Protein AF-A0A5N5D927-F1 (afdb_monomer_lite)

Sequence (322 aa):
MDYAPFKPWFKYYSNSTRQTCWNTISCSLTQSDEARKQQYAAIALIMGLIPLFLKDVSWPERHAIPLSAPLPKIIEILVRTLSLEPEYTPPSSESEGQNAAARVQAWWRQRSIARWAWGIKNGRSSSSSNIVRSGRTSALLALLAFALAVCYTALGLIETYSKRAVLGCPYPIFVLSWHLLALLPAALHTAAAAWRAPRQSDADAAEPAMVPLVEMDPATAASGGGVTGQRQATKIAPNVVGLIASRGQQKTAAAPETEEWWITQLIWALYYIIGTLIYTSISTVTVIELFVWVVVSFATTAFGRLLAFSLCMVYEAKSRNA

Organism: NCBI:txid45133

pLDDT: mean 72.93, std 19.28, range [29.64, 97.19]

Secondary structure (DSSP, 8-state):
----S---S--SSTTS-TTHHHHHHHHHHHHS-HHHHHHHHHHHHHHHHHHHIIIIIT-TT--EEE-SSPPPHHHHHHHHHTT-EEE----SSHHHHHHHHHHHHHHHHH-HHHHHHTT--SS---TTTHHHHHHHHHHHHHHHHHHHHHHHHHHHHHHHHSTT-TTTTT-TTHHHHHHHHTHHHHHHHHHHHHHHHHHHHHHHHHS------------------------------THHHHHHHHHHHTT-S--------HHHHHHHHHHHHHHHHHHHT-----HHHHHHHHHHHHHHHHHHHHHHHHHHHHHHHHHTT-

Foldseek 3Di:
DPDDPDQDPFFPDPPDHSCPLVVVQVVVLVPDDPVVVVQLQVLLQVLLCLLVCLQDVPDPPPLEQEFLDDDDLVLQLLLVLLNHHYDYDDAPDPVSSVVSLVVSVVVLVVDPVSCVLQVPDPDDDDPPCPVVSLVSLVVVLVVLVVLLVVLLVLVLVLQQVLPRQSPCRRPSRLLVVLSVCSSVLSSVLSVVVVVCVVVVVVVVVPPPDPPPPPDDDPDDDDDDDDDDDDDDDDDDDPVVVVVVVVVVVCVVPPPPPPPRPVVSVVVVVVSSVSSSVNRSSSSPDDPVSSVSVSVSSNSSSVSSNVSSVSSSSSVSVVVVVD

Radius of gyration: 29.08 Å; chains: 1; bounding box: 98×65×61 Å

Structure (mmCIF, N/CA/C/O backbone):
data_AF-A0A5N5D927-F1
#
_entry.id   AF-A0A5N5D927-F1
#
loop_
_atom_site.group_PDB
_atom_site.id
_atom_site.type_symbol
_atom_site.label_atom_id
_atom_site.label_alt_id
_atom_site.label_comp_id
_atom_site.label_asym_id
_atom_site.label_entity_id
_atom_site.label_seq_id
_atom_site.pdbx_PDB_ins_code
_atom_site.Cartn_x
_atom_site.Cartn_y
_atom_site.Cartn_z
_atom_site.occupancy
_atom_site.B_iso_or_equiv
_atom_site.auth_seq_id
_atom_site.auth_comp_id
_atom_site.auth_asym_id
_atom_site.auth_atom_id
_atom_site.pdbx_PDB_model_num
ATOM 1 N N . MET A 1 1 ? 32.114 2.777 -22.335 1.00 48.12 1 MET A N 1
ATOM 2 C CA . MET A 1 1 ? 31.835 4.151 -21.873 1.00 48.12 1 MET A CA 1
ATOM 3 C C . MET A 1 1 ? 31.596 4.081 -20.374 1.00 48.12 1 MET A C 1
ATOM 5 O O . MET A 1 1 ? 30.752 3.298 -19.969 1.00 48.12 1 MET A O 1
ATOM 9 N N . ASP A 1 2 ? 32.370 4.815 -19.571 1.00 52.91 2 ASP A N 1
ATOM 10 C CA . ASP A 1 2 ? 32.340 4.771 -18.091 1.00 52.91 2 ASP A CA 1
ATOM 11 C C . ASP A 1 2 ? 31.590 5.961 -17.468 1.00 52.91 2 ASP A C 1
ATOM 13 O O . ASP A 1 2 ? 31.832 6.335 -16.319 1.00 52.91 2 ASP A O 1
ATOM 17 N N . TYR A 1 3 ? 30.692 6.596 -18.222 1.00 59.12 3 TYR A N 1
ATOM 18 C CA . TYR A 1 3 ? 29.992 7.783 -17.749 1.00 59.12 3 TYR A CA 1
ATOM 19 C C . TYR A 1 3 ? 28.636 7.402 -17.155 1.00 59.12 3 TYR A C 1
ATOM 21 O O . TYR A 1 3 ? 27.629 7.343 -17.854 1.00 59.12 3 TYR A O 1
ATOM 29 N N . ALA A 1 4 ? 28.616 7.154 -15.846 1.00 62.03 4 ALA A N 1
ATOM 30 C CA . ALA A 1 4 ? 27.395 7.285 -15.065 1.00 62.03 4 ALA A CA 1
ATOM 31 C C . ALA A 1 4 ? 27.582 8.417 -14.050 1.00 62.03 4 ALA A C 1
ATOM 33 O O . ALA A 1 4 ? 28.625 8.465 -13.388 1.00 62.03 4 ALA A O 1
ATOM 34 N N . PRO A 1 5 ? 26.580 9.292 -13.878 1.00 62.53 5 PRO A N 1
ATOM 35 C CA . PRO A 1 5 ? 26.671 10.430 -12.965 1.00 62.53 5 PRO A CA 1
ATOM 36 C C . PRO A 1 5 ? 26.786 10.006 -11.491 1.00 62.53 5 PRO A C 1
ATOM 38 O O . PRO A 1 5 ? 27.258 10.782 -10.666 1.00 62.53 5 PRO A O 1
ATOM 41 N N . PHE A 1 6 ? 26.413 8.764 -11.155 1.00 62.84 6 PHE A N 1
ATOM 42 C CA . PHE A 1 6 ? 26.469 8.232 -9.795 1.00 62.84 6 PHE A CA 1
ATOM 43 C C . PHE A 1 6 ? 27.076 6.823 -9.766 1.00 62.84 6 PHE A C 1
ATOM 45 O O . PHE A 1 6 ? 26.740 5.962 -10.580 1.00 62.84 6 PHE A O 1
ATOM 52 N N . LYS A 1 7 ? 27.970 6.568 -8.802 1.00 65.50 7 LYS A N 1
ATOM 53 C CA . LYS A 1 7 ? 28.487 5.226 -8.482 1.00 65.50 7 LYS A CA 1
ATOM 54 C C . LYS A 1 7 ? 27.720 4.694 -7.265 1.00 65.50 7 LYS A C 1
ATOM 56 O O . LYS A 1 7 ? 27.912 5.246 -6.182 1.00 65.50 7 LYS A O 1
ATOM 61 N N . PRO A 1 8 ? 26.886 3.641 -7.386 1.00 63.78 8 PRO A N 1
ATOM 62 C CA . PRO A 1 8 ? 26.215 3.070 -6.223 1.00 63.78 8 PRO A CA 1
ATOM 63 C C . PRO A 1 8 ? 27.251 2.553 -5.217 1.00 63.78 8 PRO A C 1
ATOM 65 O O . PRO A 1 8 ? 28.258 1.945 -5.592 1.00 63.78 8 PRO A O 1
ATOM 68 N N . TRP A 1 9 ? 27.024 2.811 -3.929 1.00 67.50 9 TRP A N 1
ATOM 69 C CA . TRP A 1 9 ? 27.955 2.435 -2.861 1.00 67.50 9 TRP A CA 1
ATOM 70 C C . TRP A 1 9 ? 27.950 0.922 -2.579 1.00 67.50 9 TRP A C 1
ATOM 72 O O . TRP A 1 9 ? 28.958 0.373 -2.134 1.00 67.50 9 TRP A O 1
ATOM 82 N N . PHE A 1 10 ? 26.869 0.224 -2.935 1.00 64.69 10 PHE A N 1
ATOM 83 C CA . PHE A 1 10 ? 26.689 -1.213 -2.730 1.00 64.69 10 PHE A CA 1
ATOM 84 C C . PHE A 1 10 ? 26.662 -2.003 -4.053 1.00 64.69 10 PHE A C 1
ATOM 86 O O . PHE A 1 10 ? 26.415 -1.449 -5.126 1.00 64.69 10 PHE A O 1
ATOM 93 N N . LYS A 1 11 ? 26.988 -3.300 -3.986 1.00 63.97 11 LYS A N 1
ATOM 94 C CA . LYS A 1 11 ? 26.950 -4.258 -5.106 1.00 63.97 11 LYS A CA 1
ATOM 95 C C . LYS A 1 11 ? 26.157 -5.485 -4.657 1.00 63.97 11 LYS A C 1
ATOM 97 O O . LYS A 1 11 ? 26.502 -6.057 -3.631 1.00 63.97 11 LYS A O 1
ATOM 102 N N . TYR A 1 12 ? 25.148 -5.897 -5.421 1.00 62.50 12 TYR A N 1
ATOM 103 C CA . TYR A 1 12 ? 24.386 -7.120 -5.132 1.00 62.50 12 TYR A CA 1
ATOM 104 C C . TYR A 1 12 ? 25.070 -8.374 -5.681 1.00 62.50 12 TYR A C 1
ATOM 106 O O . TYR A 1 12 ? 25.171 -9.390 -5.007 1.00 62.50 12 TYR A O 1
ATOM 114 N N . TYR A 1 13 ? 25.594 -8.282 -6.904 1.00 65.31 13 TYR A N 1
ATOM 115 C CA . TYR A 1 13 ? 26.311 -9.370 -7.562 1.00 65.31 13 TYR A CA 1
ATOM 116 C C . TYR A 1 13 ? 27.819 -9.153 -7.432 1.00 65.31 13 TYR A C 1
ATOM 118 O O . TYR A 1 13 ? 28.326 -8.114 -7.865 1.00 65.31 13 TYR A O 1
ATOM 126 N N . SER A 1 14 ? 28.546 -10.133 -6.880 1.00 65.44 14 SER A N 1
ATOM 127 C CA . SER A 1 14 ? 30.001 -10.021 -6.663 1.00 65.44 14 SER A CA 1
ATOM 128 C C . SER A 1 14 ? 30.773 -9.770 -7.963 1.00 65.44 14 SER A C 1
ATOM 130 O O . SER A 1 14 ? 31.771 -9.053 -7.955 1.00 65.44 14 SER A O 1
ATOM 132 N N . ASN A 1 15 ? 30.270 -10.304 -9.082 1.00 67.25 15 ASN A N 1
ATOM 133 C CA . ASN A 1 15 ? 30.942 -10.288 -10.383 1.00 67.25 15 ASN A CA 1
ATOM 134 C C . ASN A 1 15 ? 30.450 -9.176 -11.329 1.00 67.25 15 ASN A C 1
ATOM 136 O O . ASN A 1 15 ? 30.917 -9.094 -12.460 1.00 67.25 15 ASN A O 1
ATOM 140 N N . SER A 1 16 ? 29.524 -8.310 -10.898 1.00 64.19 16 SER A N 1
ATOM 141 C CA . SER A 1 16 ? 29.040 -7.195 -11.725 1.00 64.19 16 SER A CA 1
ATOM 142 C C . SER A 1 16 ? 29.794 -5.903 -1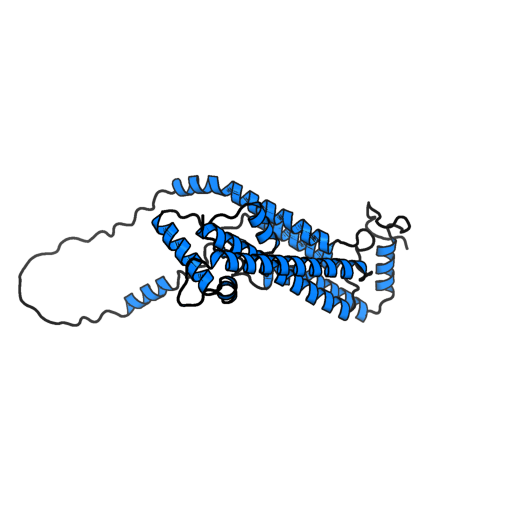1.406 1.00 64.19 16 SER A C 1
ATOM 144 O O . SER A 1 16 ? 29.983 -5.530 -10.241 1.00 64.19 16 SER A O 1
ATOM 146 N N . THR A 1 17 ? 30.212 -5.171 -12.442 1.00 68.50 17 THR A N 1
ATOM 147 C CA . THR A 1 17 ? 30.691 -3.800 -12.242 1.00 68.50 17 THR A CA 1
ATOM 148 C C . THR A 1 17 ? 29.527 -2.918 -11.781 1.00 68.50 17 THR A C 1
ATOM 150 O O . THR A 1 17 ? 28.394 -3.074 -12.233 1.00 68.50 17 THR A O 1
ATOM 153 N N . ARG A 1 18 ? 29.790 -1.955 -10.885 1.00 64.94 18 ARG A N 1
ATOM 154 C CA . ARG A 1 18 ? 28.768 -1.008 -10.377 1.00 64.94 18 ARG A CA 1
ATOM 155 C C . ARG A 1 18 ? 28.048 -0.239 -11.497 1.00 64.94 18 ARG A C 1
ATOM 157 O O . ARG A 1 18 ? 26.971 0.287 -11.254 1.00 64.94 18 ARG A O 1
ATOM 164 N N . GLN A 1 19 ? 28.639 -0.201 -12.694 1.00 68.75 19 GLN A N 1
ATOM 165 C CA . GLN A 1 19 ? 28.153 0.533 -13.858 1.00 68.75 19 GLN A CA 1
ATOM 166 C C . GLN A 1 19 ? 27.465 -0.323 -14.920 1.00 68.75 19 GLN A C 1
ATOM 168 O O . GLN A 1 19 ? 26.922 0.230 -15.872 1.00 68.75 19 GLN A O 1
ATOM 173 N N . THR A 1 20 ? 27.426 -1.652 -14.770 1.00 69.12 20 THR A N 1
ATOM 174 C CA . THR A 1 20 ? 26.887 -2.530 -15.820 1.00 69.12 20 THR A CA 1
ATOM 175 C C . THR A 1 20 ? 25.428 -2.196 -16.150 1.00 69.12 20 THR A C 1
ATOM 177 O O . THR A 1 20 ? 25.075 -2.172 -17.324 1.00 69.12 20 THR A O 1
ATOM 180 N N . CYS A 1 21 ? 24.588 -1.858 -15.159 1.00 70.12 21 CYS A N 1
ATOM 181 C CA . CYS A 1 21 ? 23.198 -1.458 -15.431 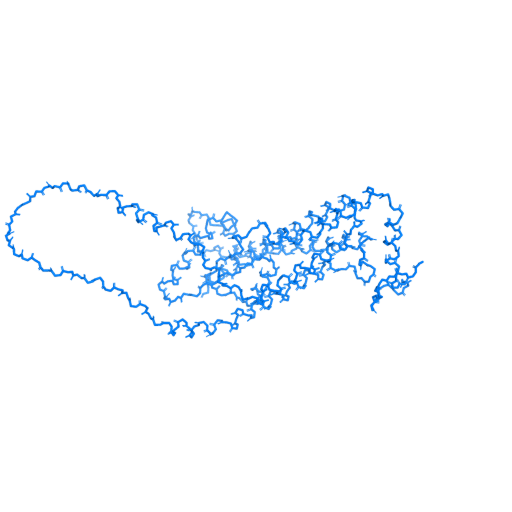1.00 70.12 21 CYS A CA 1
ATOM 182 C C . CYS A 1 21 ? 23.097 -0.122 -16.148 1.00 70.12 21 CYS A C 1
ATOM 184 O O . CYS A 1 21 ? 22.443 -0.046 -17.181 1.00 70.12 21 CYS A O 1
ATOM 186 N N . TRP A 1 22 ? 23.757 0.918 -15.635 1.00 72.56 22 TRP A N 1
ATOM 187 C CA . TRP A 1 22 ? 23.716 2.238 -16.263 1.00 72.56 22 TRP A CA 1
ATOM 188 C C . TRP A 1 22 ? 24.180 2.170 -17.720 1.00 72.56 22 TRP A C 1
ATOM 190 O O . TRP A 1 22 ? 23.514 2.699 -18.608 1.00 72.56 22 TRP A O 1
ATOM 200 N N . ASN A 1 23 ? 25.243 1.407 -17.978 1.00 75.06 23 ASN A N 1
ATOM 201 C CA . ASN A 1 23 ? 25.727 1.140 -19.326 1.00 75.06 23 ASN A CA 1
ATOM 202 C C . ASN A 1 23 ? 24.721 0.336 -20.157 1.00 75.06 23 ASN A C 1
ATOM 204 O O . ASN A 1 23 ? 24.491 0.675 -21.310 1.00 75.06 23 ASN A O 1
ATOM 208 N N . THR A 1 24 ? 24.075 -0.685 -19.588 1.00 75.50 24 THR A N 1
ATOM 209 C CA . THR A 1 24 ? 23.073 -1.497 -20.301 1.00 75.50 24 THR A CA 1
ATOM 210 C C . THR A 1 24 ? 21.867 -0.662 -20.723 1.00 75.50 24 THR A C 1
ATOM 212 O O . THR A 1 24 ? 21.428 -0.767 -21.868 1.00 75.50 24 THR A O 1
ATOM 215 N N . ILE A 1 25 ? 21.346 0.197 -19.842 1.00 75.00 25 ILE A N 1
ATOM 216 C CA . ILE A 1 25 ? 20.231 1.091 -20.172 1.00 75.00 25 ILE A CA 1
ATOM 217 C C . ILE A 1 25 ? 20.665 2.167 -21.161 1.00 75.00 25 ILE A C 1
ATOM 219 O O . ILE A 1 25 ? 19.956 2.392 -22.137 1.00 75.00 25 ILE A O 1
ATOM 223 N N . SER A 1 26 ? 21.827 2.793 -20.964 1.00 79.50 26 SER A N 1
ATOM 224 C CA . SER A 1 26 ? 22.348 3.795 -21.898 1.00 79.50 26 SER A CA 1
ATOM 225 C C . SER A 1 26 ? 22.558 3.201 -23.295 1.00 79.50 26 SER A C 1
ATOM 227 O O . SER A 1 26 ? 22.086 3.771 -24.278 1.00 79.50 26 SER A O 1
ATOM 229 N N . CYS A 1 27 ? 23.157 2.009 -23.395 1.00 80.69 27 CYS A N 1
ATOM 230 C CA . CYS A 1 27 ? 23.271 1.273 -24.654 1.00 80.69 27 CYS A CA 1
ATOM 231 C C . CYS A 1 27 ? 21.896 0.934 -25.238 1.00 80.69 27 CYS A C 1
ATOM 233 O O . CYS A 1 27 ? 21.677 1.178 -26.419 1.00 80.69 27 CYS A O 1
ATOM 235 N N . SER A 1 28 ? 20.956 0.437 -24.427 1.00 79.06 28 SER A N 1
ATOM 236 C CA . SER A 1 28 ? 19.608 0.080 -24.893 1.00 79.06 28 SER A CA 1
ATOM 237 C C . SER A 1 28 ? 18.839 1.291 -25.426 1.00 79.06 28 SER A C 1
ATOM 239 O O . SER A 1 28 ? 18.183 1.193 -26.459 1.00 79.06 28 SER A O 1
ATOM 241 N N . LEU A 1 29 ? 18.933 2.441 -24.752 1.00 81.88 29 LEU A N 1
ATOM 242 C CA . LEU A 1 29 ? 18.315 3.695 -25.185 1.00 81.88 29 LEU A CA 1
ATOM 243 C C . LEU A 1 29 ? 18.985 4.247 -26.442 1.00 81.88 29 LEU A C 1
ATOM 245 O O . LEU A 1 29 ? 18.289 4.684 -27.350 1.00 81.88 29 LEU A O 1
ATOM 249 N N . THR A 1 30 ? 20.316 4.193 -26.522 1.00 86.44 30 THR A N 1
ATOM 250 C CA . THR A 1 30 ? 21.076 4.693 -27.681 1.00 86.44 30 THR A CA 1
ATOM 251 C C . THR A 1 30 ? 20.829 3.848 -28.931 1.00 86.44 30 THR A C 1
ATOM 253 O O . THR A 1 30 ? 20.764 4.391 -30.027 1.00 86.44 30 THR A O 1
ATOM 256 N N . GLN A 1 31 ? 20.661 2.532 -28.772 1.00 87.81 31 GLN A N 1
ATOM 257 C CA . GLN A 1 31 ? 20.366 1.607 -29.872 1.00 87.81 31 GLN A CA 1
ATOM 258 C C . GLN A 1 31 ? 18.892 1.598 -30.297 1.00 87.81 31 GLN A C 1
ATOM 260 O O . GLN A 1 31 ? 18.570 1.043 -31.345 1.00 87.81 31 GLN A O 1
ATOM 265 N N . SER A 1 32 ? 17.990 2.158 -29.488 1.00 87.06 32 SER A N 1
ATOM 266 C CA . SER A 1 32 ? 16.563 2.203 -29.810 1.00 87.06 32 SER A CA 1
ATOM 267 C C . SER A 1 32 ? 16.256 3.333 -30.793 1.00 87.06 32 SER A C 1
ATOM 269 O O . SER A 1 32 ? 16.840 4.414 -30.727 1.00 87.06 32 SER A O 1
ATOM 271 N N . ASP A 1 33 ? 15.295 3.090 -31.675 1.00 92.88 33 ASP A N 1
ATOM 272 C CA . ASP A 1 33 ? 14.684 4.094 -32.538 1.00 92.88 33 ASP A CA 1
ATOM 273 C C . ASP A 1 33 ? 13.918 5.154 -31.724 1.00 92.88 33 ASP A C 1
ATOM 275 O O . ASP A 1 33 ? 13.527 4.929 -30.574 1.00 92.88 33 ASP A O 1
ATOM 279 N N . GLU A 1 34 ? 13.689 6.329 -32.317 1.00 92.69 34 GLU A N 1
ATOM 280 C CA . GLU A 1 34 ? 13.029 7.448 -31.628 1.00 92.69 34 GLU A CA 1
ATOM 281 C C . GLU A 1 34 ? 11.610 7.105 -31.152 1.00 92.69 34 GLU A C 1
ATOM 283 O O . GLU A 1 34 ? 11.223 7.487 -30.046 1.00 92.69 34 GLU A O 1
ATOM 288 N N . ALA A 1 35 ? 10.853 6.316 -31.922 1.00 90.44 35 ALA A N 1
ATOM 289 C CA . ALA A 1 35 ? 9.515 5.893 -31.512 1.00 90.44 35 ALA A CA 1
ATOM 290 C C . ALA A 1 35 ? 9.574 5.018 -30.249 1.00 90.44 35 ALA A C 1
ATOM 292 O O . ALA A 1 35 ? 8.804 5.212 -29.306 1.00 90.44 35 ALA A O 1
ATOM 293 N N . ARG A 1 36 ? 10.541 4.103 -30.166 1.00 83.56 36 ARG A N 1
ATOM 294 C CA . ARG A 1 36 ? 10.753 3.271 -28.977 1.00 83.56 36 ARG A CA 1
ATOM 295 C C . ARG A 1 36 ? 11.254 4.057 -27.761 1.00 83.56 36 ARG A C 1
ATOM 297 O O . ARG A 1 36 ? 10.866 3.739 -26.638 1.00 83.56 36 ARG A O 1
ATOM 304 N N . LYS A 1 37 ? 12.046 5.119 -27.948 1.00 87.50 37 LYS A N 1
ATOM 305 C CA . LYS A 1 37 ? 12.411 6.039 -26.850 1.00 87.50 37 LYS A CA 1
ATOM 306 C C . LYS A 1 37 ? 11.183 6.753 -26.280 1.00 87.50 37 LYS A C 1
ATOM 308 O O . LYS A 1 37 ? 11.034 6.821 -25.060 1.00 87.50 37 LYS A O 1
ATOM 313 N N . GLN A 1 38 ? 10.282 7.224 -27.145 1.00 90.88 38 GLN A N 1
ATOM 314 C CA . GLN A 1 38 ? 9.009 7.817 -26.720 1.00 90.88 38 GLN A CA 1
ATOM 315 C C . GLN A 1 38 ? 8.138 6.806 -25.964 1.00 90.88 38 GLN A C 1
ATOM 317 O O . GLN A 1 38 ? 7.551 7.155 -24.940 1.00 90.88 38 GLN A O 1
ATOM 322 N N . GLN A 1 39 ? 8.110 5.542 -26.403 1.00 87.88 39 GLN A N 1
ATOM 323 C CA . GLN A 1 39 ? 7.415 4.474 -25.678 1.00 87.88 39 GLN A CA 1
ATOM 324 C C . GLN A 1 39 ? 7.984 4.279 -24.269 1.00 87.88 39 GLN A C 1
ATOM 326 O O . GLN A 1 39 ? 7.213 4.247 -23.317 1.00 87.88 39 GLN A O 1
ATOM 331 N N . TYR A 1 40 ? 9.307 4.217 -24.096 1.00 85.94 40 TYR A N 1
ATOM 332 C CA . TYR A 1 40 ? 9.904 4.093 -22.760 1.00 85.94 40 TYR A CA 1
ATOM 333 C C . TYR A 1 40 ? 9.591 5.285 -21.852 1.00 85.94 40 TYR A C 1
ATOM 335 O O . TYR A 1 40 ? 9.331 5.098 -20.664 1.00 85.94 40 TYR A O 1
ATOM 343 N N . ALA A 1 41 ? 9.569 6.502 -22.399 1.00 87.38 41 ALA A N 1
ATOM 344 C CA . ALA A 1 41 ? 9.173 7.689 -21.646 1.00 87.38 41 ALA A CA 1
ATOM 345 C C . ALA A 1 41 ? 7.697 7.623 -21.210 1.00 87.38 41 ALA A C 1
ATOM 347 O O . ALA A 1 41 ? 7.384 7.890 -20.050 1.00 87.38 41 ALA A O 1
ATOM 348 N N . ALA A 1 42 ? 6.798 7.205 -22.107 1.00 89.81 42 ALA A N 1
ATOM 349 C CA . ALA A 1 42 ? 5.380 7.032 -21.796 1.00 89.81 42 ALA A CA 1
ATOM 350 C C . ALA A 1 42 ? 5.148 5.932 -20.746 1.00 89.81 42 ALA A C 1
ATOM 352 O O . ALA A 1 42 ? 4.376 6.118 -19.809 1.00 89.81 42 ALA A O 1
ATOM 353 N N . ILE A 1 43 ? 5.854 4.806 -20.862 1.00 88.25 43 ILE A N 1
ATOM 354 C CA . ILE A 1 43 ? 5.806 3.701 -19.900 1.00 88.25 43 ILE A CA 1
ATOM 355 C C . ILE A 1 43 ? 6.301 4.153 -18.527 1.00 88.25 43 ILE A C 1
ATOM 357 O O . ILE A 1 43 ? 5.633 3.886 -17.532 1.00 88.25 43 ILE A O 1
ATOM 361 N N . ALA A 1 44 ? 7.429 4.866 -18.463 1.00 86.94 44 ALA A N 1
ATOM 362 C CA . ALA A 1 44 ? 7.954 5.404 -17.211 1.00 86.94 44 ALA A CA 1
ATOM 363 C C . ALA A 1 44 ? 6.936 6.328 -16.531 1.00 86.94 44 ALA A C 1
ATOM 365 O O . ALA A 1 44 ? 6.729 6.229 -15.323 1.00 86.94 44 ALA A O 1
ATOM 366 N N . LEU A 1 45 ? 6.259 7.177 -17.312 1.00 89.69 45 LEU A N 1
ATOM 367 C CA . LEU A 1 45 ? 5.199 8.053 -16.821 1.00 89.69 45 LEU A CA 1
ATOM 368 C C . LEU A 1 45 ? 4.017 7.241 -16.273 1.00 89.69 45 LEU A C 1
ATOM 370 O O . LEU A 1 45 ? 3.599 7.483 -15.144 1.00 89.69 45 LEU A O 1
ATOM 374 N N . ILE A 1 46 ? 3.513 6.248 -17.016 1.00 89.81 46 ILE A N 1
ATOM 375 C CA . ILE A 1 46 ? 2.408 5.387 -16.558 1.00 89.81 46 ILE A CA 1
ATOM 376 C C . ILE A 1 46 ? 2.798 4.658 -15.270 1.00 89.81 46 ILE A C 1
ATOM 378 O O . ILE A 1 46 ? 2.044 4.703 -14.302 1.00 89.81 46 ILE A O 1
ATOM 382 N N . MET A 1 47 ? 3.982 4.040 -15.232 1.00 87.56 47 MET A N 1
ATOM 383 C CA . MET A 1 47 ? 4.495 3.347 -14.049 1.00 87.56 47 MET A CA 1
ATOM 384 C C . MET A 1 47 ? 4.585 4.293 -12.848 1.00 87.56 47 MET A C 1
ATOM 386 O O . MET A 1 47 ? 4.115 3.948 -11.767 1.00 87.56 47 MET A O 1
ATOM 390 N N . GLY A 1 48 ? 5.114 5.504 -13.037 1.00 85.75 48 GLY A N 1
ATOM 391 C CA . GLY A 1 48 ? 5.187 6.532 -11.996 1.00 85.75 48 GLY A CA 1
ATOM 392 C C . GLY A 1 48 ? 3.832 6.972 -11.450 1.00 85.75 48 GLY A C 1
ATOM 393 O O . GLY A 1 48 ? 3.727 7.316 -10.276 1.00 85.75 48 GLY A O 1
ATOM 394 N N . LEU A 1 49 ? 2.786 6.925 -12.274 1.00 88.06 49 LEU A N 1
ATOM 395 C CA . LEU A 1 49 ? 1.434 7.279 -11.858 1.00 88.06 49 LEU A CA 1
ATOM 396 C C . LEU A 1 49 ? 0.707 6.145 -11.119 1.00 88.06 49 LEU A C 1
ATOM 398 O O . LEU A 1 49 ? -0.265 6.425 -10.419 1.00 88.06 49 LEU A O 1
ATOM 402 N N . ILE A 1 50 ? 1.155 4.886 -11.222 1.00 86.19 50 ILE A N 1
ATOM 403 C CA . ILE A 1 50 ? 0.508 3.743 -10.549 1.00 86.19 50 ILE A CA 1
ATOM 404 C C . ILE A 1 50 ? 0.375 3.977 -9.031 1.00 86.19 50 ILE A C 1
ATOM 406 O O . ILE A 1 50 ? -0.748 3.864 -8.530 1.00 86.19 50 ILE A O 1
ATOM 410 N N . PRO A 1 51 ? 1.441 4.338 -8.282 1.00 79.75 51 PRO A N 1
ATOM 411 C CA . PRO A 1 51 ? 1.327 4.613 -6.850 1.00 79.75 51 PRO A CA 1
ATOM 412 C C . PRO A 1 51 ? 0.315 5.715 -6.523 1.00 79.75 51 PRO A C 1
ATOM 414 O O . PRO A 1 51 ? -0.456 5.559 -5.580 1.00 79.75 51 PRO A O 1
ATOM 417 N N . LEU A 1 52 ? 0.284 6.788 -7.318 1.00 82.19 52 LEU A N 1
ATOM 418 C CA . LEU A 1 52 ? -0.614 7.929 -7.115 1.00 82.19 52 LEU A CA 1
ATOM 419 C C . LEU A 1 52 ? -2.079 7.551 -7.384 1.00 82.19 52 LEU A C 1
ATOM 421 O O . LEU A 1 52 ? -2.961 7.835 -6.575 1.00 82.19 52 LEU A O 1
ATOM 425 N N . PHE A 1 53 ? -2.359 6.847 -8.485 1.00 82.06 53 PHE A N 1
ATOM 426 C CA . PHE A 1 53 ? -3.729 6.460 -8.834 1.00 82.06 53 PHE A CA 1
ATOM 427 C C . PHE A 1 53 ? -4.306 5.402 -7.902 1.00 82.06 53 PHE A C 1
ATOM 429 O O . PHE A 1 53 ? -5.462 5.497 -7.476 1.00 82.06 53 PHE A O 1
ATOM 436 N N . LEU A 1 54 ? -3.516 4.374 -7.595 1.00 76.88 54 LEU A N 1
ATOM 437 C CA . LEU A 1 54 ? -3.993 3.282 -6.759 1.00 76.88 54 LEU A CA 1
ATOM 438 C C . LEU A 1 54 ? -4.184 3.731 -5.317 1.00 76.88 54 LEU A C 1
ATOM 440 O O . LEU A 1 54 ? -5.121 3.266 -4.665 1.00 76.88 54 LEU A O 1
ATOM 444 N N . LYS A 1 55 ? -3.340 4.644 -4.827 1.00 68.19 55 LYS A N 1
ATOM 445 C CA . LYS A 1 55 ? -3.395 5.064 -3.434 1.00 68.19 55 LYS A CA 1
ATOM 446 C C . LYS A 1 55 ? -4.331 6.250 -3.181 1.00 68.19 55 LYS A C 1
ATOM 448 O O . LYS A 1 55 ? -5.163 6.102 -2.288 1.00 68.19 55 LYS A O 1
ATOM 453 N N . ASP A 1 56 ? -4.294 7.306 -4.001 1.00 63.16 56 ASP A N 1
ATOM 454 C CA . ASP A 1 56 ? -5.001 8.570 -3.714 1.00 63.16 56 ASP A CA 1
ATOM 455 C C . ASP A 1 56 ? -6.244 8.815 -4.593 1.00 63.16 56 ASP A C 1
ATOM 457 O O . ASP A 1 56 ? -7.307 9.168 -4.089 1.00 63.16 56 ASP A O 1
ATOM 461 N N . VAL A 1 57 ? -6.168 8.597 -5.912 1.00 53.69 57 VAL A N 1
ATOM 462 C CA . VAL A 1 57 ? -7.236 9.055 -6.837 1.00 53.69 57 VAL A CA 1
ATOM 463 C C . VAL A 1 57 ? -8.477 8.162 -6.817 1.00 53.69 57 VAL A C 1
ATOM 465 O O . VAL A 1 57 ? -9.582 8.616 -7.110 1.00 53.69 57 VAL A O 1
ATOM 468 N N . SER A 1 58 ? -8.332 6.882 -6.474 1.00 50.06 58 SER A N 1
ATOM 469 C CA . SER A 1 58 ? -9.461 5.959 -6.583 1.00 50.06 58 SER A CA 1
ATOM 470 C C . SER A 1 58 ? -10.590 6.208 -5.576 1.00 50.06 58 SER A C 1
ATOM 472 O O . SER A 1 58 ? -11.672 5.676 -5.827 1.00 50.06 58 SER A O 1
ATOM 474 N N . TRP A 1 59 ? -10.401 6.964 -4.470 1.00 47.31 59 TRP A N 1
ATOM 475 C CA . TRP A 1 59 ? -11.511 7.186 -3.520 1.00 47.31 59 TRP A CA 1
ATOM 476 C C . TRP A 1 59 ? -11.393 8.297 -2.434 1.00 47.31 59 TRP A C 1
ATOM 478 O O . TRP A 1 59 ? -11.662 8.004 -1.269 1.00 47.31 59 TRP A O 1
ATOM 488 N N . PRO A 1 60 ? -11.138 9.578 -2.761 1.00 44.78 60 PRO A N 1
ATOM 489 C CA . PRO A 1 60 ? -10.822 10.640 -1.784 1.00 44.78 60 PRO A CA 1
ATOM 490 C C . PRO A 1 60 ? -11.764 10.759 -0.563 1.00 44.78 60 PRO A C 1
ATOM 492 O O . PRO A 1 60 ? -11.299 10.978 0.546 1.00 44.78 60 PRO A O 1
ATOM 495 N N . GLU A 1 61 ? -13.072 10.525 -0.702 1.00 50.94 61 GLU A N 1
ATOM 496 C CA . GLU A 1 61 ? -14.032 10.715 0.404 1.00 50.94 61 GLU A CA 1
ATOM 497 C C . GLU A 1 61 ? -14.312 9.465 1.277 1.00 50.94 61 GLU A C 1
ATOM 499 O O . GLU A 1 61 ? -15.212 9.499 2.116 1.00 50.94 61 GLU A O 1
ATOM 504 N N . ARG A 1 62 ? -13.646 8.309 1.074 1.00 55.16 62 ARG A N 1
ATOM 505 C CA . ARG A 1 62 ? -14.075 7.034 1.722 1.00 55.16 62 ARG A CA 1
ATOM 506 C C . ARG A 1 62 ? -12.997 6.197 2.406 1.00 55.16 62 ARG A C 1
ATOM 508 O O . ARG A 1 62 ? -13.211 4.996 2.608 1.00 55.16 62 ARG A O 1
ATOM 515 N N . HIS A 1 63 ? -11.872 6.796 2.779 1.00 72.69 63 HIS A N 1
ATOM 516 C CA . HIS A 1 63 ? -10.820 6.069 3.496 1.00 72.69 63 HIS A CA 1
ATOM 517 C C . HIS A 1 63 ? -11.135 5.899 4.984 1.00 72.69 63 HIS A C 1
ATOM 519 O O . HIS A 1 63 ? -10.683 4.916 5.571 1.00 72.69 63 HIS A O 1
ATOM 525 N N . ALA A 1 64 ? -11.972 6.774 5.549 1.00 84.00 64 ALA A N 1
ATOM 526 C CA . ALA A 1 64 ? -12.410 6.697 6.933 1.00 84.00 64 ALA A CA 1
ATOM 527 C C . ALA A 1 64 ? -13.364 5.511 7.167 1.00 84.00 64 ALA A C 1
ATOM 529 O O . ALA A 1 64 ? -14.432 5.391 6.551 1.00 84.00 64 ALA A O 1
ATOM 530 N N . ILE A 1 65 ? -12.974 4.615 8.071 1.00 87.62 65 ILE A N 1
ATOM 531 C CA . ILE A 1 65 ? -13.831 3.560 8.606 1.00 87.62 65 ILE A CA 1
ATOM 532 C C . ILE A 1 65 ? -14.206 3.956 10.032 1.00 87.62 65 ILE A C 1
ATOM 534 O O . ILE A 1 65 ? -13.322 3.962 10.891 1.00 87.62 65 ILE A O 1
ATOM 538 N N . PRO A 1 66 ? -15.494 4.230 10.304 1.00 88.62 66 PRO A N 1
ATOM 539 C CA . PRO A 1 66 ? -15.932 4.590 11.639 1.00 88.62 66 PRO A CA 1
ATOM 540 C C . PRO A 1 66 ? -15.896 3.354 12.549 1.00 88.62 66 PRO A C 1
ATOM 542 O O . PRO A 1 66 ? -16.405 2.280 12.196 1.00 88.62 66 PRO A O 1
ATOM 545 N N . LEU A 1 67 ? -15.280 3.507 13.718 1.00 88.94 67 LEU A N 1
ATOM 546 C CA . LEU A 1 67 ? -15.064 2.441 14.698 1.00 88.94 67 LEU A CA 1
ATOM 547 C C . LEU A 1 67 ? -15.698 2.821 16.032 1.00 88.94 67 LEU A C 1
ATOM 549 O O . LEU A 1 67 ? -15.609 3.969 16.462 1.00 88.94 67 LEU A O 1
ATOM 553 N N . SER A 1 68 ? -16.346 1.859 16.698 1.00 85.88 68 SER A N 1
ATOM 554 C CA . SER A 1 68 ? -17.029 2.125 17.971 1.00 85.88 68 SER A CA 1
ATOM 555 C C . SER A 1 68 ? -16.071 2.201 19.163 1.00 85.88 68 SER A C 1
ATOM 557 O O . SER A 1 68 ? -16.450 2.664 20.233 1.00 85.88 68 SER A O 1
ATOM 559 N N . ALA A 1 69 ? -14.858 1.677 19.004 1.00 85.75 69 ALA A N 1
ATOM 560 C CA . ALA A 1 69 ? -13.858 1.538 20.051 1.00 85.75 69 ALA A CA 1
ATOM 561 C C . ALA A 1 69 ? -12.458 1.809 19.480 1.00 85.75 69 ALA A C 1
ATOM 563 O O . ALA A 1 69 ? -12.226 1.564 18.289 1.00 85.75 69 ALA A O 1
ATOM 564 N N . PRO A 1 70 ? -11.505 2.271 20.310 1.00 87.56 70 PRO A N 1
ATOM 565 C CA . PRO A 1 70 ? -10.145 2.519 19.858 1.00 87.56 70 PRO A CA 1
ATOM 566 C C . PRO A 1 70 ? -9.457 1.207 19.460 1.00 87.56 70 PRO A C 1
ATOM 568 O O . PRO A 1 70 ? -9.546 0.191 20.156 1.00 87.56 70 PRO A O 1
ATOM 571 N N . LEU A 1 71 ? -8.740 1.231 18.336 1.00 89.50 71 LEU A N 1
ATOM 572 C CA . LEU A 1 71 ? -7.961 0.081 17.879 1.00 89.50 71 LEU A CA 1
ATOM 573 C C . LEU A 1 71 ? -6.624 -0.012 18.625 1.00 89.50 71 LEU A C 1
ATOM 575 O O . LEU A 1 71 ? -6.019 1.012 18.953 1.00 89.50 71 LEU A O 1
ATOM 579 N N . 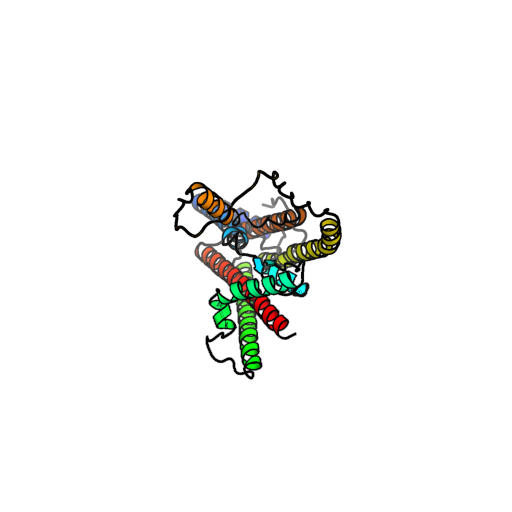PRO A 1 72 ? -6.095 -1.232 18.836 1.00 92.25 72 PRO A N 1
ATOM 580 C CA . PRO A 1 72 ? -4.711 -1.399 19.256 1.00 92.25 72 PRO A CA 1
ATOM 581 C C . PRO A 1 72 ? -3.764 -0.723 18.260 1.00 92.25 72 PRO A C 1
ATOM 583 O O . PRO A 1 72 ? -3.911 -0.890 17.048 1.00 92.25 72 PRO A O 1
ATOM 586 N N . LYS A 1 73 ? -2.748 -0.016 18.766 1.00 92.19 73 LYS A N 1
ATOM 587 C CA . LYS A 1 73 ? -1.865 0.836 17.951 1.00 92.19 73 LYS A CA 1
ATOM 588 C C . LYS A 1 73 ? -1.197 0.111 16.785 1.00 92.19 73 LYS A C 1
ATOM 590 O O . LYS A 1 73 ? -1.156 0.639 15.684 1.00 92.19 73 LYS A O 1
ATOM 595 N N . ILE A 1 74 ? -0.750 -1.129 16.983 1.00 92.88 74 ILE A N 1
ATOM 596 C CA . ILE A 1 74 ? -0.133 -1.939 15.916 1.00 92.88 74 ILE A CA 1
ATOM 597 C C . ILE A 1 74 ? -1.101 -2.144 14.740 1.00 92.88 74 ILE A C 1
ATOM 599 O O . ILE A 1 74 ? -0.706 -2.124 13.580 1.00 92.88 74 ILE A O 1
ATOM 603 N N . ILE A 1 75 ? -2.383 -2.321 15.034 1.00 92.50 75 ILE A N 1
ATOM 604 C CA . ILE A 1 75 ? -3.410 -2.628 14.035 1.00 92.50 75 ILE A CA 1
ATOM 605 C C . ILE A 1 75 ? -3.854 -1.355 13.346 1.00 92.50 75 ILE A C 1
ATOM 607 O O . ILE A 1 75 ? -4.055 -1.361 12.139 1.00 92.50 75 ILE A O 1
ATOM 611 N N . GLU A 1 76 ? -3.920 -0.258 14.095 1.00 91.75 76 GLU A N 1
ATOM 612 C CA . GLU A 1 76 ? -4.080 1.084 13.548 1.00 91.75 76 GLU A CA 1
ATOM 613 C C . GLU A 1 76 ? -2.994 1.386 12.498 1.00 91.75 76 GLU A C 1
ATOM 615 O O . GLU A 1 76 ? -3.314 1.820 11.393 1.00 91.75 76 GLU A O 1
ATOM 620 N N . ILE A 1 77 ? -1.727 1.065 12.800 1.00 92.69 77 ILE A N 1
ATOM 621 C CA . ILE A 1 77 ? -0.602 1.200 11.859 1.00 92.69 77 ILE A CA 1
ATOM 622 C C . ILE A 1 77 ? -0.820 0.311 10.634 1.00 92.69 77 ILE A C 1
ATOM 624 O O . ILE A 1 77 ? -0.763 0.808 9.514 1.00 92.69 77 ILE A O 1
ATOM 628 N N . LEU A 1 78 ? -1.115 -0.981 10.823 1.00 92.31 78 LEU A N 1
ATOM 629 C CA . LEU A 1 78 ? -1.326 -1.916 9.711 1.00 92.31 78 LEU A CA 1
ATOM 630 C C . LEU A 1 78 ? -2.477 -1.483 8.792 1.00 92.31 78 LEU A C 1
ATOM 632 O O . LEU A 1 78 ? -2.333 -1.519 7.573 1.00 92.31 78 LEU A O 1
ATOM 636 N N . VAL A 1 79 ? -3.603 -1.044 9.358 1.00 92.12 79 VAL A N 1
ATOM 637 C CA . VAL A 1 79 ? -4.772 -0.569 8.602 1.00 92.12 79 VAL A CA 1
ATOM 638 C C . VAL A 1 79 ? -4.412 0.675 7.779 1.00 92.12 79 VAL A C 1
ATOM 640 O O . VAL A 1 79 ? -4.701 0.707 6.580 1.00 92.12 79 VAL A O 1
ATOM 643 N N . ARG A 1 80 ? -3.679 1.631 8.368 1.00 90.25 80 ARG A N 1
ATOM 644 C CA . ARG A 1 80 ? -3.171 2.829 7.670 1.00 90.25 80 ARG A CA 1
ATOM 645 C C . ARG A 1 80 ? -2.164 2.490 6.576 1.00 90.25 80 ARG A C 1
ATOM 647 O O . ARG A 1 80 ? -2.235 3.038 5.477 1.00 90.25 80 ARG A O 1
ATOM 654 N N . THR A 1 81 ? -1.261 1.541 6.816 1.00 90.56 81 THR A N 1
ATOM 655 C CA . THR A 1 81 ? -0.320 1.046 5.799 1.00 90.56 81 THR A CA 1
ATOM 656 C C . THR A 1 81 ? -1.054 0.439 4.601 1.00 90.56 81 THR A C 1
ATOM 658 O O . THR A 1 81 ? -0.674 0.676 3.454 1.00 90.56 81 THR A O 1
ATOM 661 N N . LEU A 1 82 ? -2.162 -0.262 4.849 1.00 90.00 82 LEU A N 1
ATOM 662 C CA . LEU A 1 82 ? -3.052 -0.827 3.831 1.00 90.00 82 LEU A CA 1
ATOM 663 C C . LEU A 1 82 ? -3.999 0.210 3.187 1.00 90.00 82 LEU A C 1
ATOM 665 O O . LEU A 1 82 ? -4.890 -0.154 2.419 1.00 90.00 82 LEU A O 1
ATOM 669 N N . SER A 1 83 ? -3.747 1.504 3.418 1.00 86.62 83 SER A N 1
ATOM 670 C CA . SER A 1 83 ? -4.445 2.655 2.823 1.00 86.62 83 SER A CA 1
ATOM 671 C C . SER A 1 83 ? -5.903 2.823 3.264 1.00 86.62 83 SER A C 1
ATOM 673 O O . SER A 1 83 ? -6.724 3.323 2.492 1.00 86.62 83 SER A O 1
ATOM 675 N N . LEU A 1 84 ? -6.226 2.411 4.493 1.00 88.50 84 LEU A N 1
ATOM 676 C CA . LEU A 1 84 ? -7.490 2.725 5.160 1.00 88.50 84 LEU A CA 1
ATOM 677 C C . LEU A 1 84 ? -7.235 3.551 6.416 1.00 88.50 84 LEU A C 1
ATOM 679 O O . LEU A 1 84 ? -6.272 3.318 7.139 1.00 88.50 84 LEU A O 1
ATOM 683 N N . GLU A 1 85 ? -8.117 4.497 6.694 1.00 87.81 85 GLU A N 1
ATOM 684 C CA . GLU A 1 85 ? -8.019 5.357 7.860 1.00 87.81 85 GLU A CA 1
ATOM 685 C C . GLU A 1 85 ? -9.050 4.930 8.910 1.00 87.81 85 GLU A C 1
ATOM 687 O O . GLU A 1 85 ? -10.254 5.004 8.671 1.00 87.81 85 GLU A O 1
ATOM 692 N N . PRO A 1 86 ? -8.619 4.407 10.067 1.00 88.00 86 PRO A N 1
ATOM 693 C CA . PRO A 1 86 ? -9.538 4.122 11.154 1.00 88.00 86 PRO A CA 1
ATOM 694 C C . PRO A 1 86 ? -9.925 5.432 11.848 1.00 88.00 86 PRO A C 1
ATOM 696 O O . PRO A 1 86 ? -9.069 6.100 12.424 1.00 88.00 86 PRO A O 1
ATOM 699 N N . GLU A 1 87 ? -11.213 5.769 11.834 1.00 86.44 87 GLU A N 1
ATOM 700 C CA . GLU A 1 87 ? -11.735 6.952 12.514 1.00 86.44 87 GLU A CA 1
ATOM 701 C C . GLU A 1 87 ? -12.443 6.528 13.803 1.00 86.44 87 GLU A C 1
ATOM 703 O O . GLU A 1 87 ? -13.436 5.793 13.790 1.00 86.44 87 GLU A O 1
ATOM 708 N N . TYR A 1 88 ? -11.901 6.978 14.933 1.00 83.81 88 TYR A N 1
ATOM 709 C CA . TYR A 1 88 ? -12.510 6.821 16.247 1.00 83.81 88 TYR A CA 1
ATOM 710 C C . TYR A 1 88 ? -12.795 8.207 16.814 1.00 83.81 88 TYR A C 1
ATOM 712 O O . TYR A 1 88 ? -11.868 8.954 17.127 1.00 83.81 88 TYR A O 1
ATOM 720 N N . THR A 1 89 ? -14.075 8.536 16.952 1.00 77.06 89 THR A N 1
ATOM 721 C CA . THR A 1 89 ? -14.512 9.770 17.605 1.00 77.06 89 THR A CA 1
ATOM 722 C C . THR A 1 89 ? -14.795 9.458 19.076 1.00 77.06 89 THR A C 1
ATOM 724 O O . THR A 1 89 ? -15.733 8.702 19.351 1.00 77.06 89 THR A O 1
ATOM 727 N N . PRO A 1 90 ? -14.003 9.979 20.033 1.00 74.44 90 PRO A N 1
ATOM 728 C CA . PRO A 1 90 ? -14.315 9.808 21.443 1.00 74.44 90 PRO A CA 1
ATOM 729 C C . PRO A 1 90 ? -15.639 10.523 21.760 1.00 74.44 90 PRO A C 1
ATOM 731 O O . PRO A 1 90 ? -15.853 11.641 21.289 1.00 74.44 90 PRO A O 1
ATOM 734 N N . PRO A 1 91 ? -16.547 9.903 22.527 1.00 76.50 91 PRO A N 1
ATOM 735 C CA . PRO A 1 91 ? -17.795 10.557 22.897 1.00 76.50 91 PRO A CA 1
ATOM 736 C C . PRO A 1 91 ? -17.546 11.688 23.900 1.00 76.50 91 PRO A C 1
ATOM 738 O O . PRO A 1 91 ? -16.854 11.471 24.894 1.00 76.50 91 PRO A O 1
ATOM 741 N N . SER A 1 92 ? -18.134 12.872 23.678 1.00 75.75 92 SER A N 1
ATOM 742 C CA . SER A 1 92 ? -18.050 13.981 24.647 1.00 75.75 92 SER A CA 1
ATOM 743 C C . SER A 1 92 ? -18.958 13.759 25.864 1.00 75.75 92 SER A C 1
ATOM 745 O O . SER A 1 92 ? -18.698 14.254 26.957 1.00 75.75 92 SER A O 1
ATOM 747 N N . SER A 1 93 ? -20.019 12.967 25.686 1.00 78.19 93 SER A N 1
ATOM 748 C CA . SER A 1 93 ? -20.975 12.582 26.723 1.00 78.19 93 SER A CA 1
ATOM 749 C C . SER A 1 93 ? -21.450 11.142 26.528 1.00 78.19 93 SER A C 1
ATOM 751 O O . SER A 1 93 ? -21.409 10.593 25.425 1.00 78.19 93 SER A O 1
ATOM 753 N N . GLU A 1 94 ? -21.940 10.513 27.596 1.00 78.00 94 GLU A N 1
ATOM 754 C CA . GLU A 1 94 ? -22.413 9.122 27.561 1.00 78.00 94 GLU A CA 1
ATOM 755 C C . GLU A 1 94 ? -23.583 8.920 26.575 1.00 78.00 94 GLU A C 1
ATOM 757 O O . GLU A 1 94 ? -23.630 7.925 25.846 1.00 78.00 94 GLU A O 1
ATOM 762 N N . SER A 1 95 ? -24.486 9.903 26.477 1.00 75.31 95 SER A N 1
ATOM 763 C CA . SER A 1 95 ? -25.599 9.892 25.519 1.00 75.31 95 SER A CA 1
ATOM 764 C C . SER A 1 95 ? -25.121 10.048 24.070 1.00 75.31 95 SER A C 1
ATOM 766 O O . SER A 1 95 ? -25.664 9.410 23.164 1.00 75.31 95 SER A O 1
ATOM 768 N N . GLU A 1 96 ? -24.068 10.833 23.828 1.00 80.12 96 GLU A N 1
ATOM 769 C CA . GLU A 1 96 ? -23.439 10.930 22.511 1.00 80.12 96 GLU A CA 1
ATOM 770 C C . GLU A 1 96 ? -22.719 9.633 22.126 1.00 80.12 96 GLU A C 1
ATOM 772 O O . GLU A 1 96 ? -22.808 9.214 20.973 1.00 80.12 96 GLU A O 1
ATOM 777 N N . GLY A 1 97 ? -22.093 8.940 23.080 1.00 77.12 97 GLY A N 1
ATOM 778 C CA . GLY A 1 97 ? -21.449 7.645 22.839 1.00 77.12 97 GLY A CA 1
ATOM 779 C C . GLY A 1 97 ? -22.412 6.569 22.356 1.00 77.12 97 GLY A C 1
ATOM 780 O O . GLY A 1 97 ? -22.114 5.858 21.392 1.00 77.12 97 GLY A O 1
ATOM 781 N N . GLN A 1 98 ? -23.608 6.498 22.943 1.00 78.56 98 GLN A N 1
ATOM 782 C CA . GLN A 1 98 ? -24.649 5.574 22.483 1.00 78.56 98 GLN A CA 1
ATOM 783 C C . GLN A 1 98 ? -25.117 5.910 21.058 1.00 78.56 98 GLN A C 1
ATOM 785 O O . GLN A 1 98 ? -25.241 5.021 20.209 1.00 78.56 98 GLN A O 1
ATOM 790 N N . ASN A 1 99 ? -25.303 7.200 20.763 1.00 81.50 99 ASN A N 1
ATOM 791 C CA . ASN A 1 99 ? -25.681 7.666 19.429 1.00 81.50 99 ASN A CA 1
ATOM 792 C C . ASN A 1 99 ? -24.571 7.418 18.391 1.00 81.50 99 ASN A C 1
ATOM 794 O O . ASN A 1 99 ? -24.859 7.008 17.264 1.00 81.50 99 ASN A O 1
ATOM 798 N N . ALA A 1 100 ? -23.302 7.610 18.757 1.00 79.69 100 ALA A N 1
ATOM 799 C CA . ALA A 1 100 ? -22.146 7.353 17.904 1.00 79.69 100 ALA A CA 1
ATOM 800 C C . ALA A 1 100 ? -22.015 5.859 17.572 1.00 79.69 100 ALA A C 1
ATOM 802 O O . ALA A 1 100 ? -21.911 5.498 16.398 1.00 79.69 100 ALA A O 1
ATOM 803 N N . ALA A 1 101 ? -22.134 4.976 18.567 1.00 80.62 101 ALA A N 1
ATOM 804 C CA . ALA A 1 101 ? -22.125 3.530 18.351 1.00 80.62 101 ALA A CA 1
ATOM 805 C C . ALA A 1 101 ? -23.288 3.072 17.449 1.00 80.62 101 ALA A C 1
ATOM 807 O O . ALA A 1 101 ? -23.094 2.258 16.541 1.00 80.62 101 ALA A O 1
ATOM 808 N N . ALA A 1 102 ? -24.487 3.640 17.630 1.00 82.56 102 ALA A N 1
ATOM 809 C CA . ALA A 1 102 ? -25.635 3.366 16.767 1.00 82.56 102 ALA A CA 1
ATOM 810 C C . ALA A 1 102 ? -25.404 3.834 15.316 1.00 82.56 102 ALA A C 1
ATOM 812 O O . ALA A 1 102 ? -25.742 3.111 14.373 1.00 82.56 102 ALA A O 1
ATOM 813 N N . ARG A 1 103 ? -24.777 5.004 15.116 1.00 84.88 103 ARG A N 1
ATOM 814 C CA . ARG A 1 103 ? -24.395 5.525 13.788 1.00 84.88 103 ARG A CA 1
ATOM 815 C C . ARG A 1 103 ? -23.371 4.629 13.097 1.00 84.88 103 ARG A C 1
ATOM 817 O O . ARG A 1 103 ? -23.583 4.250 11.944 1.00 84.88 103 ARG A O 1
ATOM 824 N N . VAL A 1 104 ? -22.309 4.246 13.808 1.00 85.44 104 VAL A N 1
ATOM 825 C CA . VAL A 1 104 ? -21.294 3.290 13.335 1.00 85.44 104 VAL A CA 1
ATOM 826 C C . VAL A 1 104 ? -21.990 1.999 12.903 1.00 85.44 104 VAL A C 1
ATOM 828 O O . VAL A 1 104 ? -21.815 1.522 11.782 1.00 85.44 104 VAL A O 1
ATOM 831 N N . GLN A 1 105 ? -22.879 1.463 13.739 1.00 81.56 105 GLN A N 1
ATOM 832 C CA . GLN A 1 105 ? -23.608 0.238 13.429 1.00 81.56 105 GLN A CA 1
ATOM 833 C C . GLN A 1 105 ? -24.514 0.375 12.195 1.00 81.56 105 GLN A C 1
ATOM 835 O O . GLN A 1 105 ? -24.580 -0.549 11.378 1.00 81.56 105 GLN A O 1
ATOM 840 N N . ALA A 1 106 ? -25.209 1.503 12.039 1.00 84.12 106 ALA A N 1
ATOM 841 C CA . ALA A 1 106 ? -26.041 1.773 10.871 1.00 84.12 106 ALA A CA 1
ATOM 842 C C . ALA A 1 106 ? -25.203 1.813 9.582 1.00 84.12 106 ALA A C 1
ATOM 844 O O . ALA A 1 106 ? -25.571 1.165 8.599 1.00 84.12 106 ALA A O 1
ATOM 845 N N . TRP A 1 107 ? -24.042 2.476 9.614 1.00 86.56 107 TRP A N 1
ATOM 846 C CA . TRP A 1 107 ? -23.089 2.529 8.499 1.00 86.56 107 TRP A CA 1
ATOM 847 C C . TRP A 1 107 ? -22.649 1.126 8.062 1.00 86.56 107 TRP A C 1
ATOM 849 O O . TRP A 1 107 ? -22.716 0.745 6.891 1.00 86.56 107 TRP A O 1
ATOM 859 N N . TRP A 1 108 ? -22.293 0.302 9.042 1.00 83.25 108 TRP A N 1
ATOM 860 C CA . TRP A 1 108 ? -21.875 -1.082 8.863 1.00 83.25 108 TRP A CA 1
ATOM 861 C C . TRP A 1 108 ? -22.988 -1.981 8.298 1.00 83.25 108 TRP A C 1
ATOM 863 O O . TRP A 1 108 ? -22.717 -2.868 7.489 1.00 83.25 108 TRP A O 1
ATOM 873 N N . ARG A 1 109 ? -24.254 -1.742 8.662 1.00 79.56 109 ARG A N 1
ATOM 874 C CA . ARG A 1 109 ? -25.410 -2.486 8.123 1.00 79.56 109 ARG A CA 1
ATOM 875 C C . ARG A 1 109 ? -25.729 -2.137 6.670 1.00 79.56 109 ARG A C 1
ATOM 877 O O . ARG A 1 109 ? -26.235 -2.997 5.948 1.00 79.56 109 ARG A O 1
ATOM 884 N N . GLN A 1 110 ? -25.442 -0.916 6.227 1.00 82.69 110 GLN A N 1
ATOM 885 C CA . GLN A 1 110 ? -25.712 -0.505 4.848 1.00 82.69 110 GLN A CA 1
ATOM 886 C C . GLN A 1 110 ? -24.808 -1.237 3.838 1.00 82.69 110 GLN A C 1
ATOM 888 O O . GLN A 1 110 ? -25.254 -1.574 2.738 1.00 82.69 110 GLN A O 1
ATOM 893 N N . ARG A 1 111 ? -23.567 -1.586 4.209 1.00 82.88 111 ARG A N 1
ATOM 894 C CA . ARG A 1 111 ? -22.622 -2.272 3.308 1.00 82.88 111 ARG A CA 1
ATOM 895 C C . ARG A 1 111 ? -22.937 -3.767 3.146 1.00 82.88 111 ARG A C 1
ATOM 897 O O . ARG A 1 111 ? -23.021 -4.524 4.111 1.00 82.88 111 ARG A O 1
ATOM 904 N N . SER A 1 112 ? -23.062 -4.222 1.897 1.00 76.25 112 SER A N 1
ATOM 905 C CA . SER A 1 112 ? -23.356 -5.622 1.538 1.00 76.25 112 SER A CA 1
ATOM 906 C C . SER A 1 112 ? -22.289 -6.609 2.026 1.00 76.25 112 SER A C 1
ATOM 908 O O . SER A 1 112 ? -22.635 -7.654 2.571 1.00 76.25 112 SER A O 1
ATOM 910 N N . ILE A 1 113 ? -21.007 -6.251 1.898 1.00 72.50 113 ILE A N 1
ATOM 911 C CA . ILE A 1 113 ? -19.867 -7.078 2.334 1.00 72.50 113 ILE A CA 1
ATOM 912 C C . ILE A 1 113 ? -19.923 -7.316 3.842 1.00 72.50 113 ILE A C 1
ATOM 914 O O . ILE A 1 113 ? -19.765 -8.441 4.307 1.00 72.50 113 ILE A O 1
ATOM 918 N N . ALA A 1 114 ? -20.206 -6.262 4.606 1.00 71.38 114 ALA A N 1
ATOM 919 C CA . ALA A 1 114 ? -20.334 -6.346 6.049 1.00 71.38 114 ALA A CA 1
ATOM 920 C C . ALA A 1 114 ? -21.535 -7.206 6.460 1.00 71.38 114 ALA A C 1
ATOM 922 O O . ALA A 1 114 ? -21.393 -8.074 7.314 1.00 71.38 114 ALA A O 1
ATOM 923 N N . ARG A 1 115 ? -22.695 -7.049 5.805 1.00 75.19 115 ARG A N 1
ATOM 924 C CA . ARG A 1 115 ? -23.865 -7.919 6.034 1.00 75.19 115 ARG A CA 1
ATOM 925 C C . ARG A 1 115 ? -23.569 -9.391 5.758 1.00 75.19 115 ARG A C 1
ATOM 927 O O . ARG A 1 115 ? -23.986 -10.239 6.547 1.00 75.19 115 ARG A O 1
ATOM 934 N N . TRP A 1 116 ? -22.860 -9.681 4.666 1.00 75.88 116 TRP A N 1
ATOM 935 C CA . TRP A 1 116 ? -22.461 -11.039 4.297 1.00 75.88 116 TRP A CA 1
ATOM 936 C C . TRP A 1 116 ? -21.484 -11.635 5.313 1.00 75.88 116 TRP A C 1
ATOM 938 O O . TRP A 1 116 ? -21.759 -12.696 5.871 1.00 75.88 116 TRP A O 1
ATOM 948 N N . ALA A 1 117 ? -20.397 -10.923 5.619 1.00 67.81 117 ALA A N 1
ATOM 949 C CA . ALA A 1 117 ? -19.358 -11.384 6.538 1.00 67.81 117 ALA A CA 1
ATOM 950 C C . ALA A 1 117 ? -19.890 -11.581 7.966 1.00 67.81 117 ALA A C 1
ATOM 952 O O . ALA A 1 117 ? -19.522 -12.529 8.658 1.00 67.81 117 ALA A O 1
ATOM 953 N N . TRP A 1 118 ? -20.827 -10.734 8.392 1.00 68.38 118 TRP A N 1
ATOM 954 C CA . TRP A 1 118 ? -21.508 -10.886 9.670 1.00 68.38 118 TRP A CA 1
ATOM 955 C C . TRP A 1 118 ? -22.702 -11.838 9.648 1.00 68.38 118 TRP A C 1
ATOM 957 O O . TRP A 1 118 ? -23.264 -12.105 10.707 1.00 68.38 118 TRP A O 1
ATOM 967 N N . GLY A 1 119 ? -23.108 -12.366 8.494 1.00 63.25 119 GLY A N 1
ATOM 968 C CA . GLY A 1 119 ? -24.245 -13.280 8.407 1.00 63.25 119 GLY A CA 1
ATOM 969 C C . GLY A 1 119 ? -25.515 -12.722 9.057 1.00 63.25 119 GLY A C 1
ATOM 970 O O . GLY A 1 119 ? -26.257 -13.479 9.682 1.00 63.25 119 GLY A O 1
ATOM 971 N N . ILE A 1 120 ? -25.753 -11.406 8.960 1.00 59.31 120 ILE A N 1
ATOM 972 C CA . ILE A 1 120 ? -26.961 -10.770 9.506 1.00 59.31 120 ILE A CA 1
ATOM 973 C C . ILE A 1 120 ? -28.130 -11.173 8.600 1.00 59.31 120 ILE A C 1
ATOM 975 O O . ILE A 1 120 ? -28.495 -10.451 7.675 1.00 59.31 120 ILE A O 1
ATOM 979 N N . LYS A 1 121 ? -28.697 -12.362 8.822 1.00 55.59 121 LYS A N 1
ATOM 980 C CA . LYS A 1 121 ? -30.018 -12.701 8.291 1.00 55.59 121 LYS A CA 1
ATOM 981 C C . LYS A 1 121 ? -31.054 -11.975 9.143 1.00 55.59 121 LYS A C 1
ATOM 983 O O . LYS A 1 121 ? -31.086 -12.131 10.362 1.00 55.59 121 LYS A O 1
ATOM 988 N N . ASN A 1 122 ? -31.879 -11.166 8.486 1.00 53.28 122 ASN A N 1
ATOM 989 C CA . ASN A 1 122 ? -33.025 -10.491 9.084 1.00 53.28 122 ASN A CA 1
ATOM 990 C C . ASN A 1 122 ? -34.004 -11.547 9.631 1.00 53.28 122 ASN A C 1
ATOM 992 O O . ASN A 1 122 ? -34.830 -12.061 8.886 1.00 53.28 122 ASN A O 1
ATOM 996 N N . GLY A 1 123 ? -33.889 -11.901 10.913 1.00 50.12 123 GLY A N 1
ATOM 997 C CA . GLY A 1 123 ? -34.861 -12.739 11.621 1.00 50.12 123 GLY A CA 1
ATOM 998 C C . GLY A 1 123 ? -34.253 -13.974 12.291 1.00 50.12 123 GLY A C 1
ATOM 999 O O . GLY A 1 123 ? -33.831 -14.906 11.617 1.00 50.12 123 GLY A O 1
ATOM 1000 N N . ARG A 1 124 ? -34.303 -13.985 13.633 1.00 48.41 124 ARG A N 1
ATOM 1001 C CA . ARG A 1 124 ? -33.927 -15.065 14.576 1.00 48.41 124 ARG A CA 1
ATOM 1002 C C . ARG A 1 124 ? -32.426 -15.338 14.742 1.00 48.41 124 ARG A C 1
ATOM 1004 O O . ARG A 1 124 ? -31.878 -16.319 14.253 1.00 48.41 124 ARG A O 1
ATOM 1011 N N . SER A 1 125 ? -31.789 -14.494 15.554 1.00 45.81 125 SER A N 1
ATOM 1012 C CA . SER A 1 125 ? -30.490 -14.775 16.172 1.00 45.81 125 SER A CA 1
ATOM 1013 C C . SER A 1 125 ? -30.694 -15.651 17.414 1.00 45.81 125 SER A C 1
ATOM 1015 O O . SER A 1 125 ? -31.077 -15.147 18.465 1.00 45.81 125 SER A O 1
ATOM 1017 N N . SER A 1 126 ? -30.466 -16.960 17.288 1.00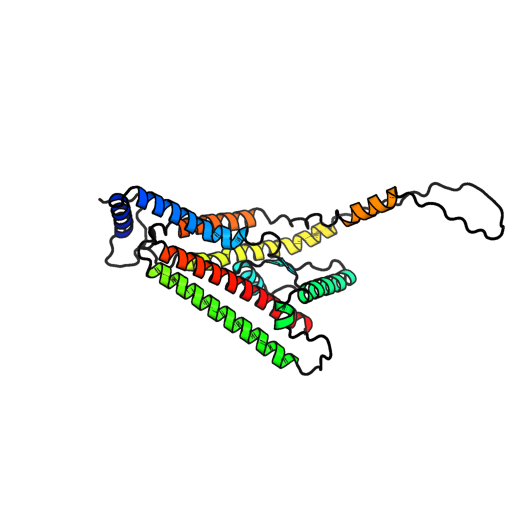 46.78 126 SER A N 1
ATOM 1018 C CA . SER A 1 126 ? -30.303 -17.860 18.436 1.00 46.78 126 SER A CA 1
ATOM 1019 C C . SER A 1 126 ? -28.856 -17.784 18.933 1.00 46.78 126 SER A C 1
ATOM 1021 O O . SER A 1 126 ? -27.917 -17.861 18.140 1.00 46.78 126 SER A O 1
ATOM 1023 N N . SER A 1 127 ? -28.685 -17.628 20.245 1.00 51.59 127 SER A N 1
ATOM 1024 C CA . SER A 1 127 ? -27.456 -17.280 20.981 1.00 51.59 127 SER A CA 1
ATOM 1025 C C . SER A 1 127 ? -26.246 -18.229 20.811 1.00 51.59 127 SER A C 1
ATOM 1027 O O . SER A 1 127 ? -25.195 -17.986 21.398 1.00 51.59 127 SER A O 1
ATOM 1029 N N . SER A 1 128 ? -26.348 -19.299 20.016 1.00 51.53 128 SER A N 1
ATOM 1030 C CA . SER A 1 128 ? -25.307 -20.333 19.863 1.00 51.53 128 SER A CA 1
ATOM 1031 C C . SER A 1 128 ? -24.345 -20.097 18.673 1.00 51.53 128 SER A C 1
ATOM 1033 O O . SER A 1 128 ? -23.338 -20.784 18.522 1.00 51.53 128 SER A O 1
ATOM 1035 N N . SER A 1 129 ? -24.584 -19.090 17.821 1.00 56.94 129 SER A N 1
ATOM 1036 C CA . SER A 1 129 ? -23.849 -18.910 16.551 1.00 56.94 129 SER A CA 1
ATOM 1037 C C . SER A 1 129 ? -22.512 -18.145 16.614 1.00 56.94 129 SER A C 1
ATOM 1039 O O . SER A 1 129 ? -21.905 -17.899 15.568 1.00 56.94 129 SER A O 1
ATOM 1041 N N . ASN A 1 130 ? -22.032 -17.740 17.794 1.00 60.28 130 ASN A N 1
ATOM 1042 C CA . ASN A 1 130 ? -20.840 -16.880 17.904 1.00 60.28 130 ASN A CA 1
ATOM 1043 C C . ASN A 1 130 ? -19.540 -17.580 17.462 1.00 60.28 130 ASN A C 1
ATOM 1045 O O . ASN A 1 130 ? -18.689 -16.952 16.830 1.00 60.28 130 ASN A O 1
ATOM 1049 N N . ILE A 1 131 ? -19.419 -18.892 17.692 1.00 61.00 131 ILE A N 1
ATOM 1050 C CA . ILE A 1 131 ? -18.228 -19.680 17.322 1.00 61.00 131 ILE A CA 1
ATOM 1051 C C . ILE A 1 131 ? -18.111 -19.824 15.794 1.00 61.00 131 ILE A C 1
ATOM 1053 O O . ILE A 1 131 ? -17.054 -19.573 15.216 1.00 61.00 131 ILE A O 1
ATOM 1057 N N . VAL A 1 132 ? -19.217 -20.134 15.109 1.00 62.84 132 VAL A N 1
ATOM 1058 C CA . VAL A 1 132 ? -19.243 -20.310 13.641 1.00 62.84 132 VAL A CA 1
ATOM 1059 C C . VAL A 1 132 ? -18.988 -18.988 12.905 1.00 62.84 132 VAL A C 1
ATOM 1061 O O . VAL A 1 132 ? -18.369 -18.968 11.840 1.00 62.84 132 VAL A O 1
ATOM 1064 N N . ARG A 1 133 ? -19.433 -17.862 13.476 1.00 67.50 133 ARG A N 1
ATOM 1065 C CA . ARG A 1 133 ? -19.227 -16.519 12.914 1.00 67.50 133 ARG A CA 1
ATOM 1066 C C . ARG A 1 133 ? -17.766 -16.075 12.999 1.00 67.50 133 ARG A C 1
ATOM 1068 O O . ARG A 1 133 ? -17.257 -15.526 12.026 1.00 67.50 133 ARG A O 1
ATOM 1075 N N . SER A 1 134 ? -17.098 -16.372 14.116 1.00 69.56 134 SER A N 1
ATOM 1076 C CA . SER A 1 134 ? -15.670 -16.088 14.316 1.00 69.56 134 SER A CA 1
ATOM 1077 C C . SER A 1 134 ? -14.778 -16.884 13.351 1.00 69.56 134 SER A C 1
ATOM 1079 O O . SER A 1 134 ? -13.848 -16.339 12.758 1.00 69.56 134 SER A O 1
ATOM 1081 N N . GLY A 1 135 ? -15.112 -18.157 13.098 1.00 77.44 135 GLY A N 1
ATOM 1082 C CA . GLY A 1 135 ? -14.359 -18.991 12.154 1.00 77.44 135 GLY A CA 1
ATOM 1083 C C . GLY A 1 135 ? -14.384 -18.462 10.714 1.00 77.44 135 GLY A C 1
ATOM 1084 O O . GLY A 1 135 ? -13.363 -18.475 10.032 1.00 77.44 135 GLY A O 1
ATOM 1085 N N . ARG A 1 136 ? -15.525 -17.933 10.251 1.00 80.44 136 ARG A N 1
ATOM 1086 C CA . ARG A 1 136 ? -15.668 -17.404 8.881 1.00 80.44 136 ARG A CA 1
ATOM 1087 C C . ARG A 1 136 ? -14.870 -16.126 8.647 1.00 80.44 136 ARG A C 1
ATOM 1089 O O . ARG A 1 136 ? -14.227 -15.998 7.609 1.00 80.44 136 ARG A O 1
ATOM 1096 N N . THR A 1 137 ? -14.907 -15.188 9.591 1.00 80.69 137 THR A N 1
ATOM 1097 C CA . THR A 1 137 ? -14.146 -13.936 9.473 1.00 80.69 137 THR A CA 1
ATOM 1098 C C . THR A 1 137 ? -12.646 -14.188 9.583 1.00 80.69 137 THR A C 1
ATOM 1100 O O . THR A 1 137 ? -11.881 -13.608 8.818 1.00 80.69 137 THR A O 1
ATOM 1103 N N . SER A 1 138 ? -12.225 -15.105 10.461 1.00 84.69 138 SER A N 1
ATOM 1104 C CA . SER A 1 138 ? -10.828 -15.541 10.553 1.00 84.69 138 SER A CA 1
ATOM 1105 C C . SER A 1 138 ? -10.348 -16.219 9.264 1.00 84.69 138 SER A C 1
ATOM 1107 O O . SER A 1 138 ? -9.281 -15.874 8.759 1.00 84.69 138 SER A O 1
ATOM 1109 N N . ALA A 1 139 ? -11.154 -17.105 8.668 1.00 88.00 139 ALA A N 1
ATOM 1110 C CA . ALA A 1 139 ? -10.826 -17.742 7.392 1.00 88.00 139 ALA A CA 1
ATOM 1111 C C . ALA A 1 139 ? -10.720 -16.728 6.241 1.00 88.00 139 ALA A C 1
ATOM 1113 O O . ALA A 1 139 ? -9.792 -16.807 5.440 1.00 88.00 139 ALA A O 1
ATOM 1114 N N . LEU A 1 140 ? -11.629 -15.746 6.179 1.00 89.44 140 LEU A N 1
ATOM 1115 C CA . LEU A 1 140 ? -11.561 -14.661 5.197 1.00 89.44 140 LEU A CA 1
ATOM 1116 C C . LEU A 1 140 ? -10.284 -13.830 5.369 1.00 89.44 140 LEU A C 1
ATOM 1118 O O . LEU A 1 140 ? -9.621 -13.516 4.385 1.00 89.44 140 LEU A O 1
ATOM 1122 N N . LEU A 1 141 ? -9.927 -13.498 6.611 1.00 91.81 141 LEU A N 1
ATOM 1123 C CA . LEU A 1 141 ? -8.706 -12.761 6.920 1.00 91.81 141 LEU A CA 1
ATOM 1124 C C . LEU A 1 141 ? -7.461 -13.536 6.467 1.00 91.81 141 LEU A C 1
ATOM 1126 O O . LEU A 1 141 ? -6.597 -12.966 5.804 1.00 91.81 141 LEU A O 1
ATOM 1130 N N . ALA A 1 142 ? -7.394 -14.834 6.774 1.00 93.81 142 ALA A N 1
ATOM 1131 C CA . ALA A 1 142 ? -6.295 -15.701 6.356 1.00 93.81 142 ALA A CA 1
ATOM 1132 C C . ALA A 1 142 ? -6.201 -15.811 4.825 1.00 93.81 142 ALA A C 1
ATOM 1134 O O . ALA A 1 142 ? -5.111 -15.697 4.268 1.00 93.81 142 ALA A O 1
ATOM 1135 N N . LEU A 1 143 ? -7.340 -15.958 4.139 1.00 95.19 143 LEU A N 1
ATOM 1136 C CA . LEU A 1 143 ? -7.412 -15.995 2.678 1.00 95.19 143 LEU A CA 1
ATOM 1137 C C . LEU A 1 143 ? -6.911 -14.686 2.052 1.00 95.19 143 LEU A C 1
ATOM 1139 O O . LEU A 1 143 ? -6.119 -14.720 1.116 1.00 95.19 143 LEU A O 1
ATOM 1143 N N . LEU A 1 144 ? -7.353 -13.535 2.566 1.00 95.38 144 LEU A N 1
ATOM 1144 C CA . LEU A 1 144 ? -6.937 -12.222 2.068 1.00 95.38 144 LEU A CA 1
ATOM 1145 C C . LEU A 1 144 ? -5.455 -11.955 2.338 1.00 95.38 144 LEU A C 1
ATOM 1147 O O . LEU A 1 144 ? -4.767 -11.425 1.471 1.00 95.38 144 LEU A O 1
ATOM 1151 N N . ALA A 1 145 ? -4.951 -12.355 3.507 1.00 95.75 145 ALA A N 1
ATOM 1152 C CA . ALA A 1 145 ? -3.534 -12.248 3.836 1.00 95.75 145 ALA A CA 1
ATOM 1153 C C . ALA A 1 145 ? -2.684 -13.123 2.904 1.00 95.75 145 ALA A C 1
ATOM 1155 O O . ALA A 1 145 ? -1.665 -12.665 2.388 1.00 95.75 145 ALA A O 1
ATOM 1156 N N . PHE A 1 146 ? -3.134 -14.350 2.626 1.00 97.19 146 PHE A N 1
ATOM 1157 C CA . PHE A 1 146 ? -2.487 -15.242 1.669 1.00 97.19 146 PHE A CA 1
ATOM 1158 C C . PHE A 1 146 ? -2.511 -14.668 0.246 1.00 97.19 146 PHE A C 1
ATOM 1160 O O . PHE A 1 146 ? -1.471 -14.596 -0.401 1.00 97.19 146 PHE A O 1
ATOM 1167 N N . ALA A 1 147 ? -3.665 -14.191 -0.227 1.00 96.81 147 ALA A N 1
ATOM 1168 C CA . ALA A 1 147 ? -3.794 -13.571 -1.545 1.00 96.81 147 ALA A CA 1
ATOM 1169 C C . ALA A 1 147 ? -2.885 -12.339 -1.692 1.00 96.81 147 ALA A C 1
ATOM 1171 O O . ALA A 1 147 ? -2.229 -12.165 -2.720 1.00 96.81 147 ALA A O 1
ATOM 1172 N N . LEU A 1 148 ? -2.787 -11.516 -0.645 1.00 95.38 148 LEU A N 1
ATOM 1173 C CA . LEU A 1 148 ? -1.889 -10.368 -0.612 1.00 95.38 148 LEU A CA 1
ATOM 1174 C C . LEU A 1 148 ? -0.412 -10.795 -0.645 1.00 95.38 148 LEU A C 1
ATOM 1176 O O . LEU A 1 148 ? 0.372 -10.212 -1.389 1.00 95.38 148 LEU A O 1
ATOM 1180 N N . ALA A 1 149 ? -0.034 -11.839 0.098 1.00 96.44 149 ALA A N 1
ATOM 1181 C CA . ALA A 1 149 ? 1.318 -12.400 0.063 1.00 96.44 149 ALA A CA 1
ATOM 1182 C C . ALA A 1 149 ? 1.680 -12.952 -1.325 1.00 96.44 149 ALA A C 1
ATOM 1184 O O . ALA A 1 149 ? 2.800 -12.751 -1.796 1.00 96.44 149 ALA A O 1
ATOM 1185 N N . VAL A 1 150 ? 0.728 -13.588 -2.016 1.00 97.06 150 VAL A N 1
ATOM 1186 C CA . VAL A 1 150 ? 0.895 -14.023 -3.410 1.00 97.06 150 VAL A CA 1
ATOM 1187 C C . VAL A 1 150 ? 1.097 -12.820 -4.333 1.00 97.06 150 VAL A C 1
ATOM 1189 O O . VAL A 1 150 ? 1.998 -12.852 -5.165 1.00 97.06 150 VAL A O 1
ATOM 1192 N N . CYS A 1 151 ? 0.334 -11.736 -4.163 1.00 95.94 151 CYS A N 1
ATOM 1193 C CA . CYS A 1 151 ? 0.500 -10.522 -4.969 1.00 95.94 151 CYS A CA 1
ATOM 1194 C C . CYS A 1 151 ? 1.856 -9.843 -4.736 1.00 95.94 151 CYS A C 1
ATOM 1196 O O . CYS A 1 151 ? 2.526 -9.478 -5.698 1.00 95.94 151 CYS A O 1
ATOM 1198 N N . TYR A 1 152 ? 2.315 -9.742 -3.486 1.00 94.75 152 TYR A N 1
ATOM 1199 C CA . TYR A 1 152 ? 3.661 -9.246 -3.189 1.00 94.75 152 TYR A CA 1
ATOM 1200 C C . TYR A 1 152 ? 4.746 -10.152 -3.774 1.00 94.75 152 TYR A C 1
ATOM 1202 O O . TYR A 1 152 ? 5.708 -9.668 -4.367 1.00 94.75 152 TYR A O 1
ATOM 1210 N N . THR A 1 153 ? 4.568 -11.468 -3.680 1.00 93.75 153 THR A N 1
ATOM 1211 C CA . THR A 1 153 ? 5.484 -12.426 -4.308 1.00 93.75 153 THR A CA 1
ATOM 1212 C C . THR A 1 153 ? 5.518 -12.223 -5.824 1.00 93.75 153 THR A C 1
ATOM 1214 O O . THR A 1 153 ? 6.597 -12.168 -6.404 1.00 93.75 153 THR A O 1
ATOM 1217 N N . ALA A 1 154 ? 4.361 -12.030 -6.464 1.00 93.56 154 ALA A N 1
ATOM 1218 C CA . ALA A 1 154 ? 4.268 -11.714 -7.884 1.00 93.56 154 ALA A CA 1
ATOM 1219 C C . ALA A 1 154 ? 4.978 -10.395 -8.222 1.00 93.56 154 ALA A C 1
ATOM 1221 O O . ALA A 1 154 ? 5.738 -10.377 -9.181 1.00 93.56 154 ALA A O 1
ATOM 1222 N N . LEU A 1 155 ? 4.824 -9.332 -7.422 1.00 90.75 155 LEU A N 1
ATOM 1223 C CA . LEU A 1 155 ? 5.568 -8.077 -7.608 1.00 90.75 155 LEU A CA 1
ATOM 1224 C C . LEU A 1 155 ? 7.085 -8.297 -7.548 1.00 90.75 155 LEU A C 1
ATOM 1226 O O . LEU A 1 155 ? 7.797 -7.809 -8.419 1.00 90.75 155 LEU A O 1
ATOM 1230 N N . GLY A 1 156 ? 7.580 -9.070 -6.577 1.00 88.94 156 GLY A N 1
ATOM 1231 C CA . GLY A 1 156 ? 9.008 -9.394 -6.476 1.00 88.94 156 GLY A CA 1
ATOM 1232 C C . GLY A 1 156 ? 9.514 -10.261 -7.633 1.00 88.94 156 GLY A C 1
ATOM 1233 O O . GLY A 1 156 ? 10.614 -10.051 -8.145 1.00 88.94 156 GLY A O 1
ATOM 1234 N N . LEU A 1 157 ? 8.708 -11.218 -8.099 1.00 88.44 157 LEU A N 1
ATOM 1235 C CA . LEU A 1 157 ? 9.033 -12.025 -9.276 1.00 88.44 157 LEU A CA 1
ATOM 1236 C C . LEU A 1 157 ? 9.058 -11.158 -10.537 1.00 88.44 157 LEU A C 1
ATOM 1238 O O . LEU A 1 157 ? 10.012 -11.219 -11.301 1.00 88.44 157 LEU A O 1
ATOM 1242 N N . ILE A 1 158 ? 8.055 -10.309 -10.745 1.00 88.38 158 ILE A N 1
ATOM 1243 C CA . ILE A 1 158 ? 8.032 -9.411 -11.898 1.00 88.38 158 ILE A CA 1
ATOM 1244 C C . ILE A 1 158 ? 9.222 -8.459 -11.819 1.00 88.38 158 ILE A C 1
ATOM 1246 O O . ILE A 1 158 ? 9.896 -8.297 -12.821 1.00 88.38 158 ILE A O 1
ATOM 1250 N N . GLU A 1 159 ? 9.564 -7.903 -10.658 1.00 85.75 159 GLU A N 1
ATOM 1251 C CA . GLU A 1 159 ? 10.745 -7.047 -10.506 1.00 85.75 159 GLU A CA 1
ATOM 1252 C C . GLU A 1 159 ? 12.056 -7.780 -10.851 1.00 85.75 159 GLU A C 1
ATOM 1254 O O . GLU A 1 159 ? 12.879 -7.265 -11.609 1.00 85.75 159 GLU A O 1
ATOM 1259 N N . THR A 1 160 ? 12.233 -9.008 -10.358 1.00 81.56 160 THR A N 1
ATOM 1260 C CA . THR A 1 160 ? 13.442 -9.817 -10.606 1.00 81.56 160 THR A CA 1
ATOM 1261 C C . THR A 1 160 ? 13.558 -10.303 -12.056 1.00 81.56 160 THR A C 1
ATOM 1263 O O . THR A 1 160 ? 14.662 -10.329 -12.611 1.00 81.56 160 THR A O 1
ATOM 1266 N N . TYR A 1 161 ? 12.443 -10.686 -12.687 1.00 78.38 161 TYR A N 1
ATOM 1267 C CA . TYR A 1 161 ? 12.414 -11.189 -14.065 1.00 78.38 161 TYR A CA 1
ATOM 1268 C C . TYR A 1 161 ? 12.305 -10.080 -15.112 1.00 78.38 161 TYR A C 1
ATOM 1270 O O . TYR A 1 161 ? 12.835 -10.234 -16.215 1.00 78.38 161 TYR A O 1
ATOM 1278 N N . SER A 1 162 ? 11.718 -8.938 -14.761 1.00 71.38 162 SER A N 1
ATOM 1279 C CA . SER A 1 162 ? 11.709 -7.714 -15.559 1.00 71.38 162 SER A CA 1
ATOM 1280 C C . SER A 1 162 ? 13.083 -7.044 -15.464 1.00 71.38 162 SER A C 1
ATOM 1282 O O . SER A 1 162 ? 13.243 -5.959 -14.903 1.00 71.38 162 SER A O 1
ATOM 1284 N N . LYS A 1 163 ? 14.103 -7.726 -16.010 1.00 55.50 163 LYS A N 1
ATOM 1285 C CA . LYS A 1 163 ? 15.553 -7.435 -15.985 1.00 55.50 163 LYS A CA 1
ATOM 1286 C C . LYS A 1 163 ? 15.974 -6.110 -16.647 1.00 55.50 163 LYS A C 1
ATOM 1288 O O . LYS A 1 163 ? 17.045 -6.027 -17.245 1.00 55.50 163 LYS A O 1
ATOM 1293 N N . ARG A 1 164 ? 15.148 -5.069 -16.606 1.00 57.06 164 ARG A N 1
ATOM 1294 C CA . ARG A 1 164 ? 15.418 -3.812 -17.301 1.00 57.06 164 ARG A CA 1
ATOM 1295 C C . ARG A 1 164 ? 15.177 -2.550 -16.461 1.00 57.06 164 ARG A C 1
ATOM 1297 O O . ARG A 1 164 ? 15.472 -1.461 -16.938 1.00 57.06 164 ARG A O 1
ATOM 1304 N N . ALA A 1 165 ? 14.761 -2.662 -15.196 1.00 53.19 165 ALA A N 1
ATOM 1305 C CA . ALA A 1 165 ? 14.711 -1.500 -14.305 1.00 53.19 165 ALA A CA 1
ATOM 1306 C C . ALA A 1 165 ? 16.083 -0.798 -14.243 1.00 53.19 165 ALA A C 1
ATOM 1308 O O . ALA A 1 165 ? 17.102 -1.437 -13.968 1.00 53.19 165 ALA A O 1
ATOM 1309 N N . VAL A 1 166 ? 16.106 0.520 -14.475 1.00 54.69 166 VAL A N 1
ATOM 1310 C CA . VAL A 1 166 ? 17.321 1.357 -14.500 1.00 54.69 166 VAL A CA 1
ATOM 1311 C C . VAL A 1 166 ? 18.118 1.229 -13.195 1.00 54.69 166 VAL A C 1
ATOM 1313 O O . VAL A 1 166 ? 19.348 1.302 -13.184 1.00 54.69 166 VAL A O 1
ATOM 1316 N N . LEU A 1 167 ? 17.402 0.954 -12.101 1.00 52.62 167 LEU A N 1
ATOM 1317 C CA . LEU A 1 167 ? 17.923 0.771 -10.751 1.00 52.62 167 LEU A CA 1
ATOM 1318 C C . LEU A 1 167 ? 18.152 -0.700 -10.347 1.00 52.62 167 LEU A C 1
ATOM 1320 O O . LEU A 1 167 ? 18.709 -0.929 -9.283 1.00 52.62 167 LEU A O 1
ATOM 1324 N N . GLY A 1 168 ? 17.779 -1.702 -11.153 1.00 46.56 168 GLY A N 1
ATOM 1325 C CA . GLY A 1 168 ? 17.688 -3.112 -10.727 1.00 46.56 168 GLY A CA 1
ATOM 1326 C C . GLY A 1 168 ? 19.010 -3.870 -10.499 1.00 46.56 168 GLY A C 1
ATOM 1327 O O . GLY A 1 168 ? 19.003 -4.925 -9.869 1.00 46.56 168 GLY A O 1
ATOM 1328 N N . CYS A 1 169 ? 20.169 -3.375 -10.956 1.00 56.09 169 CYS A N 1
ATOM 1329 C CA . CYS A 1 169 ? 21.456 -4.063 -10.708 1.00 56.09 169 CYS A CA 1
ATOM 1330 C C . CYS A 1 169 ? 21.957 -4.019 -9.258 1.00 56.09 169 CYS A C 1
ATOM 1332 O O . CYS A 1 169 ? 22.627 -4.970 -8.848 1.00 56.09 169 CYS A O 1
ATOM 1334 N N . PRO A 1 170 ? 21.747 -2.936 -8.491 1.00 59.75 170 PRO A N 1
ATOM 1335 C CA . PRO A 1 170 ? 22.116 -2.930 -7.083 1.00 59.75 170 PRO A CA 1
ATOM 1336 C C . PRO A 1 170 ? 21.090 -3.600 -6.155 1.00 59.75 170 PRO A C 1
ATOM 1338 O O . PRO A 1 170 ? 21.509 -4.067 -5.103 1.00 59.75 170 PRO A O 1
ATOM 1341 N N . TYR A 1 171 ? 19.792 -3.688 -6.481 1.00 68.56 171 TYR A N 1
ATOM 1342 C CA . TYR A 1 171 ? 18.793 -4.246 -5.550 1.00 68.56 171 TYR A CA 1
ATOM 1343 C C . TYR A 1 171 ? 17.499 -4.685 -6.269 1.00 68.56 171 TYR A C 1
ATOM 1345 O O . TYR A 1 171 ? 16.813 -3.838 -6.821 1.00 68.56 171 TYR A O 1
ATOM 1353 N N . PRO A 1 172 ? 17.130 -5.976 -6.293 1.00 69.31 172 PRO A N 1
ATOM 1354 C CA . PRO A 1 172 ? 16.007 -6.458 -7.111 1.00 69.31 172 PRO A CA 1
ATOM 1355 C C . PRO A 1 172 ? 14.639 -6.480 -6.392 1.00 69.31 172 PRO A C 1
ATOM 1357 O O . PRO A 1 172 ? 13.749 -7.216 -6.809 1.00 69.31 172 PRO A O 1
ATOM 1360 N N . ILE A 1 173 ? 14.487 -5.745 -5.284 1.00 79.88 173 ILE A N 1
ATOM 1361 C CA . ILE A 1 173 ? 13.269 -5.738 -4.447 1.00 79.88 173 ILE A CA 1
ATOM 1362 C C . ILE A 1 173 ? 12.877 -4.318 -3.988 1.00 79.88 173 ILE A C 1
ATOM 1364 O O . ILE A 1 173 ? 12.336 -4.134 -2.898 1.00 79.88 173 ILE A O 1
ATOM 1368 N N . PHE A 1 174 ? 13.163 -3.288 -4.788 1.00 84.12 174 PHE A N 1
ATOM 1369 C CA . PHE A 1 174 ? 12.792 -1.902 -4.491 1.00 84.12 174 PHE A CA 1
ATOM 1370 C C . PHE A 1 174 ? 11.291 -1.722 -4.320 1.00 84.12 174 PHE A C 1
ATOM 1372 O O . PHE A 1 174 ? 10.881 -1.001 -3.411 1.00 84.12 174 PHE A O 1
ATOM 1379 N N . VAL A 1 175 ? 10.468 -2.362 -5.155 1.00 86.06 175 VAL A N 1
ATOM 1380 C CA . VAL A 1 175 ? 9.012 -2.207 -5.063 1.00 86.06 175 VAL A CA 1
ATOM 1381 C C . VAL A 1 175 ? 8.501 -2.853 -3.781 1.00 86.06 175 VAL A C 1
ATOM 1383 O O . VAL A 1 175 ? 7.651 -2.286 -3.100 1.00 86.06 175 VAL A O 1
ATOM 1386 N N . LEU A 1 176 ? 9.041 -4.003 -3.386 1.00 87.88 176 LEU A N 1
ATOM 1387 C CA . LEU A 1 176 ? 8.689 -4.617 -2.105 1.00 87.88 176 LEU A CA 1
ATOM 1388 C C . LEU A 1 176 ? 9.131 -3.760 -0.919 1.00 87.88 176 LEU A C 1
ATOM 1390 O O . LEU A 1 176 ? 8.331 -3.478 -0.027 1.00 87.88 176 LEU A O 1
ATOM 1394 N N . SER A 1 177 ? 10.369 -3.274 -0.940 1.00 89.75 177 SER A N 1
ATOM 1395 C CA . SER A 1 177 ? 10.892 -2.396 0.108 1.00 89.75 177 SER A CA 1
ATOM 1396 C C . SER A 1 177 ? 10.126 -1.082 0.192 1.00 89.75 177 SER A C 1
ATOM 1398 O O . SER A 1 177 ? 9.928 -0.561 1.284 1.00 89.75 177 SER A O 1
ATOM 1400 N N . TRP A 1 178 ? 9.607 -0.587 -0.929 1.00 90.38 178 TRP A N 1
ATOM 1401 C CA . TRP A 1 178 ? 8.711 0.559 -0.976 1.00 90.38 178 TRP A CA 1
ATOM 1402 C C . TRP A 1 178 ? 7.401 0.339 -0.204 1.00 90.38 178 TRP A C 1
ATOM 1404 O O . TRP A 1 178 ? 6.957 1.203 0.558 1.00 90.38 178 TRP A O 1
ATOM 1414 N N . HIS A 1 179 ? 6.793 -0.837 -0.358 1.00 89.75 179 HIS A N 1
ATOM 1415 C CA . HIS A 1 179 ? 5.593 -1.196 0.399 1.00 89.75 179 HIS A CA 1
ATOM 1416 C C . HIS A 1 179 ? 5.904 -1.423 1.884 1.00 89.75 179 HIS A C 1
ATOM 1418 O O . HIS A 1 179 ? 5.090 -1.067 2.731 1.00 89.75 179 HIS A O 1
ATOM 1424 N N . LEU A 1 180 ? 7.092 -1.933 2.225 1.00 90.50 180 LEU A N 1
ATOM 1425 C CA . LEU A 1 180 ? 7.537 -2.028 3.622 1.00 90.50 180 LEU A CA 1
ATOM 1426 C C . LEU A 1 180 ? 7.786 -0.648 4.242 1.00 90.50 180 LEU A C 1
ATOM 1428 O O . LEU A 1 180 ? 7.385 -0.400 5.377 1.00 90.50 180 LEU A O 1
ATOM 1432 N N . LEU A 1 181 ? 8.382 0.280 3.487 1.00 92.00 181 LEU A N 1
ATOM 1433 C CA . LEU A 1 181 ? 8.603 1.660 3.921 1.00 92.00 181 LEU A CA 1
ATOM 1434 C C . LEU A 1 181 ? 7.296 2.399 4.220 1.00 92.00 181 LEU A C 1
ATOM 1436 O O . LEU A 1 181 ? 7.328 3.352 4.988 1.00 92.00 181 LEU A O 1
ATOM 1440 N N . ALA A 1 182 ? 6.152 1.937 3.705 1.00 88.94 182 ALA A N 1
ATOM 1441 C CA . ALA A 1 182 ? 4.829 2.476 4.024 1.00 88.94 182 ALA A CA 1
ATOM 1442 C C . ALA A 1 182 ? 4.429 2.301 5.503 1.00 88.94 182 ALA A C 1
ATOM 1444 O O . ALA A 1 182 ? 3.507 2.969 5.976 1.00 88.94 182 ALA A O 1
ATOM 1445 N N . LEU A 1 183 ? 5.117 1.429 6.249 1.00 91.31 183 LEU A N 1
ATOM 1446 C CA . LEU A 1 183 ? 4.954 1.301 7.700 1.00 91.31 183 LEU A CA 1
ATOM 1447 C C . LEU A 1 183 ? 5.441 2.550 8.441 1.00 91.31 183 LEU A C 1
ATOM 1449 O O . LEU A 1 183 ? 4.858 2.915 9.455 1.00 91.31 183 LEU A O 1
ATOM 1453 N N . LEU A 1 184 ? 6.477 3.223 7.935 1.00 92.06 184 LEU A N 1
ATOM 1454 C CA . LEU A 1 184 ? 7.062 4.404 8.565 1.00 92.06 184 LEU A CA 1
ATOM 1455 C C . LEU A 1 184 ? 6.111 5.616 8.589 1.00 92.06 184 LEU A C 1
ATOM 1457 O O . LEU A 1 184 ? 5.862 6.122 9.684 1.00 92.06 184 LEU A O 1
ATOM 1461 N N . PRO A 1 185 ? 5.528 6.079 7.461 1.00 89.19 185 PRO A N 1
ATOM 1462 C CA . PRO A 1 185 ? 4.574 7.183 7.484 1.00 89.19 185 PRO A CA 1
ATOM 1463 C C . PRO A 1 185 ? 3.312 6.823 8.281 1.00 89.19 185 PRO A C 1
ATOM 1465 O O . PRO A 1 185 ? 2.796 7.662 9.014 1.00 89.19 185 PRO A O 1
ATOM 1468 N N . ALA A 1 186 ? 2.859 5.565 8.231 1.00 87.88 186 ALA A N 1
ATOM 1469 C CA . ALA A 1 186 ? 1.734 5.096 9.038 1.00 87.88 186 ALA A CA 1
ATOM 1470 C C . ALA A 1 186 ? 2.043 5.135 10.545 1.00 87.88 186 ALA A C 1
ATOM 1472 O O . ALA A 1 186 ? 1.242 5.651 11.323 1.00 87.88 186 ALA A O 1
ATOM 1473 N N . ALA A 1 187 ? 3.218 4.653 10.959 1.00 91.00 187 ALA A N 1
ATOM 1474 C CA . ALA A 1 187 ? 3.666 4.698 12.347 1.00 91.00 187 ALA A CA 1
ATOM 1475 C C . ALA A 1 187 ? 3.795 6.140 12.847 1.00 91.00 187 ALA A C 1
ATOM 1477 O O . ALA A 1 187 ? 3.250 6.468 13.900 1.00 91.00 187 ALA A O 1
ATOM 1478 N N . LEU A 1 188 ? 4.429 7.021 12.067 1.00 90.25 188 LEU A N 1
ATOM 1479 C CA . LEU A 1 188 ? 4.552 8.439 12.407 1.00 90.25 188 LEU A CA 1
ATOM 1480 C C . LEU A 1 188 ? 3.186 9.124 12.501 1.00 90.25 188 LEU A C 1
ATOM 1482 O O . LEU A 1 188 ? 2.963 9.866 13.454 1.00 90.25 188 LEU A O 1
ATOM 1486 N N . HIS A 1 189 ? 2.247 8.822 11.598 1.00 88.94 189 HIS A N 1
ATOM 1487 C CA . HIS A 1 189 ? 0.880 9.339 11.683 1.00 88.94 189 HIS A CA 1
ATOM 1488 C C . HIS A 1 189 ? 0.204 8.866 12.986 1.00 88.94 189 HIS A C 1
ATOM 1490 O O . HIS A 1 189 ? -0.276 9.687 13.767 1.00 88.94 189 HIS A O 1
ATOM 1496 N N . THR A 1 190 ? 0.232 7.567 13.302 1.00 87.69 190 THR A N 1
ATOM 1497 C CA . THR A 1 190 ? -0.370 7.069 14.558 1.00 87.69 190 THR A CA 1
ATOM 1498 C C . THR A 1 190 ? 0.282 7.647 15.814 1.00 87.69 190 THR A C 1
ATOM 1500 O O . THR A 1 190 ? -0.417 7.939 16.786 1.00 87.69 190 THR A O 1
ATOM 1503 N N . ALA A 1 191 ? 1.602 7.854 15.799 1.00 87.88 191 ALA A N 1
ATOM 1504 C CA . ALA A 1 191 ? 2.339 8.456 16.902 1.00 87.88 191 ALA A CA 1
ATOM 1505 C C . ALA A 1 191 ? 1.988 9.941 17.065 1.00 87.88 191 ALA A C 1
ATOM 1507 O O . ALA A 1 191 ? 1.723 10.386 18.179 1.00 87.88 191 ALA A O 1
ATOM 1508 N N . ALA A 1 192 ? 1.906 10.693 15.964 1.00 87.06 192 ALA A N 1
ATOM 1509 C CA . ALA A 1 192 ? 1.496 12.095 15.972 1.00 87.06 192 ALA A CA 1
ATOM 1510 C C . ALA A 1 192 ? 0.042 12.266 16.439 1.00 87.06 192 ALA A C 1
ATOM 1512 O O . ALA A 1 192 ? -0.264 13.204 17.173 1.00 87.06 192 ALA A O 1
ATOM 1513 N N . ALA A 1 193 ? -0.858 11.354 16.061 1.00 82.94 193 ALA A N 1
ATOM 1514 C CA . ALA A 1 193 ? -2.230 11.334 16.567 1.00 82.94 193 ALA A CA 1
ATOM 1515 C C . ALA A 1 193 ? -2.272 11.031 18.076 1.00 82.94 193 ALA A C 1
ATOM 1517 O O . ALA A 1 193 ? -2.929 11.741 18.834 1.00 82.94 193 ALA A O 1
ATOM 1518 N N . ALA A 1 194 ? -1.512 10.030 18.533 1.00 84.06 194 ALA A N 1
ATOM 1519 C CA . ALA A 1 194 ? -1.423 9.687 19.952 1.00 84.06 194 ALA A CA 1
ATOM 1520 C C . ALA A 1 194 ? -0.825 10.821 20.801 1.00 84.06 194 ALA A C 1
ATOM 1522 O O . ALA A 1 194 ? -1.262 11.036 21.926 1.00 84.06 194 ALA A O 1
ATOM 1523 N N . TRP A 1 195 ? 0.144 11.566 20.263 1.00 84.94 195 TRP A N 1
ATOM 1524 C CA . TRP A 1 195 ? 0.764 12.692 20.960 1.00 84.94 195 TRP A CA 1
ATOM 1525 C C . TRP A 1 195 ? -0.156 13.917 21.076 1.00 84.94 195 TRP A C 1
ATOM 1527 O O . TRP A 1 195 ? -0.006 14.707 22.007 1.00 84.94 195 TRP A O 1
ATOM 1537 N N . ARG A 1 196 ? -1.114 14.080 20.155 1.00 78.75 196 ARG A N 1
ATOM 1538 C CA . ARG A 1 196 ? -2.072 15.198 20.168 1.00 78.75 196 ARG A CA 1
ATOM 1539 C C . ARG A 1 196 ? -3.267 14.974 21.087 1.00 78.75 196 ARG A C 1
ATOM 1541 O O . ARG A 1 196 ? -3.725 15.938 21.691 1.00 78.75 196 ARG A O 1
ATOM 1548 N N . ALA A 1 197 ? -3.716 13.729 21.245 1.00 73.56 197 ALA A N 1
ATOM 1549 C CA . ALA A 1 197 ? -4.911 13.408 22.027 1.00 73.56 197 ALA A CA 1
ATOM 1550 C C . ALA A 1 197 ? -4.952 14.039 23.444 1.00 73.56 197 ALA A C 1
ATOM 1552 O O . ALA A 1 197 ? -5.999 14.574 23.797 1.00 73.56 197 ALA A O 1
ATOM 1553 N N . PRO A 1 198 ? -3.853 14.077 24.233 1.00 69.38 198 PRO A N 1
ATOM 1554 C CA . PRO A 1 198 ? -3.865 14.716 25.555 1.00 69.38 198 PRO A CA 1
ATOM 1555 C C . PRO A 1 198 ? -3.934 16.249 25.507 1.00 69.38 198 PRO A C 1
ATOM 1557 O O . PRO A 1 198 ? -4.420 16.872 26.435 1.00 69.38 198 PRO A O 1
ATOM 1560 N N . ARG A 1 199 ? -3.424 16.881 24.441 1.00 65.00 199 ARG A N 1
ATOM 1561 C CA . ARG A 1 199 ? -3.395 18.351 24.325 1.00 65.00 199 ARG A CA 1
ATOM 1562 C C . ARG A 1 199 ? -4.725 18.929 23.858 1.00 65.00 199 ARG A C 1
ATOM 1564 O O . ARG A 1 199 ? -5.022 20.075 24.171 1.00 65.00 199 ARG A O 1
ATOM 1571 N N . GLN A 1 200 ? -5.501 18.156 23.101 1.00 61.31 200 GLN A N 1
ATOM 1572 C CA . GLN A 1 200 ? -6.831 18.571 22.661 1.00 61.31 200 GLN A CA 1
ATOM 1573 C C . GLN A 1 200 ? -7.856 18.508 23.790 1.00 61.31 200 GLN A C 1
ATOM 1575 O O . GLN A 1 200 ? -8.639 19.439 23.904 1.00 61.31 200 GLN A O 1
ATOM 1580 N N . SER A 1 201 ? -7.783 17.527 24.699 1.00 58.66 201 SER A N 1
ATOM 1581 C CA . SER A 1 201 ? -8.679 17.513 25.866 1.00 58.66 201 SER A CA 1
ATOM 1582 C C . SER A 1 201 ? -8.532 18.757 26.743 1.00 58.66 201 SER A C 1
ATOM 1584 O O . SER A 1 201 ? -9.524 19.239 27.278 1.00 58.66 201 SER A O 1
ATOM 1586 N N . ASP A 1 202 ? -7.317 19.297 26.860 1.00 58.44 202 ASP A N 1
ATOM 1587 C CA . ASP A 1 202 ? -7.053 20.499 27.655 1.00 58.44 202 ASP A CA 1
ATOM 1588 C C . ASP A 1 202 ? -7.494 21.780 26.928 1.00 58.44 202 ASP A C 1
ATOM 1590 O O . ASP A 1 202 ? -7.948 22.727 27.567 1.00 58.44 202 ASP A O 1
ATOM 1594 N N . ALA A 1 203 ? -7.383 21.812 25.595 1.00 58.69 203 ALA A N 1
ATOM 1595 C CA . ALA A 1 203 ? -7.819 22.939 24.771 1.00 58.69 203 ALA A CA 1
ATOM 1596 C C . ALA A 1 203 ? -9.350 23.012 24.652 1.00 58.69 203 ALA A C 1
ATOM 1598 O O . ALA A 1 203 ? -9.919 24.084 24.837 1.00 58.69 203 ALA A O 1
ATOM 1599 N N . ASP A 1 204 ? -10.013 21.874 24.431 1.00 56.78 204 ASP A N 1
ATOM 1600 C CA . ASP A 1 204 ? -11.475 21.777 24.348 1.00 56.78 204 ASP A CA 1
ATOM 1601 C C . ASP A 1 204 ? -12.129 22.031 25.720 1.00 56.78 204 ASP A C 1
ATOM 1603 O O . ASP A 1 204 ? -13.221 22.587 25.801 1.00 56.78 204 ASP A O 1
ATOM 1607 N N . ALA A 1 205 ? -11.447 21.686 26.822 1.00 56.94 205 ALA A N 1
ATOM 1608 C CA . ALA A 1 205 ? -11.877 22.048 28.176 1.00 56.94 205 ALA A CA 1
ATOM 1609 C C . ALA A 1 205 ? -11.667 23.538 28.505 1.00 56.94 205 ALA A C 1
ATOM 1611 O O . ALA A 1 205 ? -12.311 24.062 29.417 1.00 56.94 205 ALA A O 1
ATOM 1612 N N . ALA A 1 206 ? -10.761 24.214 27.793 1.00 54.22 206 ALA A N 1
ATOM 1613 C CA . ALA A 1 206 ? -10.458 25.629 27.977 1.00 54.22 206 ALA A CA 1
ATOM 1614 C C . ALA A 1 206 ? -11.296 26.552 27.080 1.00 54.22 206 ALA A C 1
ATOM 1616 O O . ALA A 1 206 ? -11.289 27.762 27.315 1.00 54.22 206 ALA A O 1
ATOM 1617 N N . GLU A 1 207 ? -12.017 26.027 26.083 1.00 42.50 207 GLU A N 1
ATOM 1618 C CA . GLU A 1 207 ? -12.945 26.828 25.285 1.00 42.50 207 GLU A CA 1
ATOM 1619 C C . GLU A 1 207 ? -14.184 27.160 26.142 1.00 42.50 207 GLU A C 1
ATOM 1621 O O . GLU A 1 207 ? -14.957 26.266 26.501 1.00 42.50 207 GLU A O 1
ATOM 1626 N N . PRO A 1 208 ? -14.389 28.432 26.540 1.00 47.31 208 PRO A N 1
ATOM 1627 C CA . PRO A 1 208 ? -15.542 28.792 27.343 1.00 47.31 208 PRO A CA 1
ATOM 1628 C C . PRO A 1 208 ? -16.792 28.569 26.500 1.00 47.31 208 PRO A C 1
ATOM 1630 O O . PRO A 1 208 ? -16.925 29.158 25.427 1.00 47.31 208 PRO A O 1
ATOM 1633 N N . ALA A 1 209 ? -17.701 27.730 27.006 1.00 49.56 209 ALA A N 1
ATOM 1634 C CA . ALA A 1 209 ? -19.016 27.485 26.430 1.00 49.56 209 ALA A CA 1
ATOM 1635 C C . ALA A 1 209 ? -19.611 28.805 25.929 1.00 49.56 209 ALA A C 1
ATOM 1637 O O . ALA A 1 209 ? -19.971 29.679 26.722 1.00 49.56 209 ALA A O 1
ATOM 1638 N N . MET A 1 210 ? -19.651 28.966 24.605 1.00 45.38 210 MET A N 1
ATOM 1639 C CA . MET A 1 210 ? -20.216 30.143 23.971 1.00 45.38 210 MET A CA 1
ATOM 1640 C C . MET A 1 210 ? -21.680 30.196 24.412 1.00 45.38 210 MET A C 1
ATOM 1642 O O . MET A 1 210 ? -22.486 29.336 24.051 1.00 45.38 210 MET A O 1
ATOM 1646 N N . VAL A 1 211 ? -21.969 31.144 25.306 1.00 49.75 211 VAL A N 1
ATOM 1647 C CA . VAL A 1 211 ? -23.264 31.325 25.959 1.00 49.75 211 VAL A CA 1
ATOM 1648 C C . VAL A 1 211 ? -24.332 31.328 24.867 1.00 49.75 211 VAL A C 1
ATOM 1650 O O . VAL A 1 211 ? -24.212 32.127 23.932 1.00 49.75 211 VAL A O 1
ATOM 1653 N N . PRO A 1 212 ? -25.356 30.456 24.928 1.00 46.06 212 PRO A N 1
ATOM 1654 C CA . PRO A 1 212 ? -26.452 30.555 23.984 1.00 46.06 212 PRO A CA 1
ATOM 1655 C C . PRO A 1 212 ? -27.033 31.956 24.143 1.00 46.06 212 PRO A C 1
ATOM 1657 O O . PRO A 1 212 ? -27.414 32.341 25.248 1.00 46.06 212 PRO A O 1
ATOM 1660 N N . LEU A 1 213 ? -27.029 32.731 23.054 1.00 42.34 213 LEU A N 1
ATOM 1661 C CA . LEU A 1 213 ? -27.736 34.002 22.960 1.00 42.34 213 LEU A CA 1
ATOM 1662 C C . LEU A 1 213 ? -29.172 33.742 23.414 1.00 42.34 213 LEU A C 1
ATOM 1664 O O . LEU A 1 213 ? -29.971 33.166 22.678 1.00 42.34 213 LEU A O 1
ATOM 1668 N N . VAL A 1 214 ? -29.455 34.106 24.663 1.00 50.53 214 VAL A N 1
ATOM 1669 C CA . VAL A 1 214 ? -30.803 34.187 25.198 1.00 50.53 214 VAL A CA 1
ATOM 1670 C C . VAL A 1 214 ? -31.489 35.238 24.345 1.00 50.53 214 VAL A C 1
ATOM 1672 O O . VAL A 1 214 ? -31.163 36.423 24.411 1.00 50.53 214 VAL A O 1
ATOM 1675 N N . GLU A 1 215 ? -32.375 34.766 23.478 1.00 46.41 215 GLU A N 1
ATOM 1676 C CA . GLU A 1 215 ? -33.298 35.594 22.728 1.00 46.41 215 GLU A CA 1
ATOM 1677 C C . GLU A 1 215 ? -34.095 36.409 23.753 1.00 46.41 215 GLU A C 1
ATOM 1679 O O . GLU A 1 215 ? -34.819 35.861 24.584 1.00 46.41 215 GLU A O 1
ATOM 1684 N N . MET A 1 216 ? -33.844 37.719 23.788 1.00 43.22 216 MET A N 1
ATOM 1685 C CA . MET A 1 216 ? -34.596 38.646 24.623 1.00 43.22 216 MET A CA 1
ATOM 1686 C C . MET A 1 216 ? -36.031 38.684 24.105 1.00 43.22 216 MET A C 1
ATOM 1688 O O . MET A 1 216 ? -36.277 39.240 23.037 1.00 43.22 216 MET A O 1
ATOM 1692 N N . ASP A 1 217 ? -36.963 38.130 24.877 1.00 45.66 217 ASP A N 1
ATOM 1693 C CA . ASP A 1 217 ? -38.396 38.361 24.708 1.00 45.66 217 ASP A CA 1
ATOM 1694 C C . ASP A 1 217 ? -38.700 39.859 24.901 1.00 45.66 217 ASP A C 1
ATOM 1696 O O . ASP A 1 217 ? -38.511 40.389 26.006 1.00 45.66 217 ASP A O 1
ATOM 1700 N N . PRO A 1 218 ? -39.201 40.581 23.879 1.00 43.22 218 PRO A N 1
ATOM 1701 C CA . PRO A 1 218 ? -39.734 41.910 24.091 1.00 43.22 218 PRO A CA 1
ATOM 1702 C C . PRO A 1 218 ? -41.129 41.784 24.709 1.00 43.22 218 PRO A C 1
ATOM 1704 O O . PRO A 1 218 ? -42.126 41.538 24.037 1.00 43.22 218 PRO A O 1
ATOM 1707 N N . ALA A 1 219 ? -41.139 41.937 26.028 1.00 41.00 219 ALA A N 1
ATOM 1708 C CA . ALA A 1 219 ? -42.175 42.536 26.855 1.00 41.00 219 ALA A CA 1
ATOM 1709 C C . ALA A 1 219 ? -43.589 42.701 26.251 1.00 41.00 219 ALA A C 1
ATOM 1711 O O . ALA A 1 219 ? -43.843 43.514 25.366 1.00 41.00 219 ALA A O 1
ATOM 1712 N N . THR A 1 220 ? -44.538 42.050 26.922 1.00 46.47 220 THR A N 1
ATOM 1713 C CA . THR A 1 220 ? -45.634 42.742 27.616 1.00 46.47 220 THR A CA 1
ATOM 1714 C C . THR A 1 220 ? -46.364 43.837 26.826 1.00 46.47 220 THR A C 1
ATOM 1716 O O . THR A 1 220 ? -46.071 45.024 26.951 1.00 46.47 220 THR A O 1
ATOM 1719 N N . ALA A 1 221 ? -47.445 43.453 26.150 1.00 36.00 221 ALA A N 1
ATOM 1720 C CA . ALA A 1 221 ? -48.542 44.366 25.852 1.00 36.00 221 ALA A CA 1
ATOM 1721 C C . ALA A 1 221 ? -49.891 43.696 26.152 1.00 36.00 221 ALA A C 1
ATOM 1723 O O . ALA A 1 221 ? -50.429 42.935 25.360 1.00 36.00 221 ALA A O 1
ATOM 1724 N N . ALA A 1 222 ? -50.397 44.027 27.339 1.00 36.28 222 ALA A N 1
ATOM 1725 C CA . ALA A 1 222 ? -51.794 44.346 27.618 1.00 36.28 222 ALA A CA 1
ATOM 1726 C C . ALA A 1 222 ? -52.905 43.297 27.361 1.00 36.28 222 ALA A C 1
ATOM 1728 O O . ALA A 1 222 ? -53.357 43.070 26.250 1.00 36.28 222 ALA A O 1
ATOM 1729 N N . SER A 1 223 ? -53.489 42.863 28.484 1.00 35.19 223 SER A N 1
ATOM 1730 C CA . SER A 1 223 ? -54.921 43.020 28.792 1.00 35.19 223 SER A CA 1
ATOM 1731 C C . SER A 1 223 ? -55.972 42.400 27.852 1.00 35.19 223 SER A C 1
ATOM 1733 O O . SER A 1 223 ? -56.377 43.008 26.867 1.00 35.19 223 SER A O 1
ATOM 1735 N N . GLY A 1 224 ? -56.634 41.356 28.365 1.00 31.47 224 GLY A N 1
ATOM 1736 C CA . GLY A 1 224 ? -58.101 41.361 28.450 1.00 31.47 224 GLY A CA 1
ATOM 1737 C C . GLY A 1 224 ? -58.856 40.283 27.667 1.00 31.47 224 GLY A C 1
ATOM 1738 O O . GLY A 1 224 ? -58.700 40.147 26.462 1.00 31.47 224 GLY A O 1
ATOM 1739 N N . GLY A 1 225 ? -59.782 39.621 28.369 1.00 29.64 225 GLY A N 1
ATOM 1740 C CA . GLY A 1 225 ? -61.023 39.099 27.788 1.00 29.64 225 GLY A CA 1
ATOM 1741 C C . GLY A 1 225 ? -61.000 37.640 27.336 1.00 29.64 225 GLY A C 1
ATOM 1742 O O . GLY A 1 225 ? -60.339 37.278 26.371 1.00 29.64 225 GLY A O 1
ATOM 1743 N N . GLY A 1 226 ? -61.796 36.803 28.005 1.00 38.22 226 GLY A N 1
ATOM 1744 C CA . GLY A 1 226 ? -62.187 35.505 27.460 1.00 38.22 226 GLY A CA 1
ATOM 1745 C C . GLY A 1 226 ? -63.117 35.652 26.253 1.00 38.22 226 GLY A C 1
ATOM 1746 O O . GLY A 1 226 ? -63.737 36.696 26.089 1.00 38.22 226 GLY A O 1
ATOM 1747 N N . VAL A 1 227 ? -63.213 34.595 25.441 1.00 35.03 227 VAL A N 1
ATOM 1748 C CA . VAL A 1 227 ? -64.411 34.097 24.736 1.00 35.03 227 VAL A CA 1
ATOM 1749 C C . VAL A 1 227 ? -63.999 32.933 23.819 1.00 35.03 227 VAL A C 1
ATOM 1751 O O . VAL A 1 227 ? -62.914 32.884 23.251 1.00 35.03 227 VAL A O 1
ATOM 1754 N N . THR A 1 228 ? -64.916 31.978 23.785 1.00 34.97 228 THR A N 1
ATOM 1755 C CA . THR A 1 228 ? -65.176 30.802 22.952 1.00 34.97 228 THR A CA 1
ATOM 1756 C C . THR A 1 228 ? -64.565 30.719 21.541 1.00 34.97 228 THR A C 1
ATOM 1758 O O . THR A 1 228 ? -64.310 31.707 20.866 1.00 34.97 228 THR A O 1
ATOM 1761 N N . GLY A 1 229 ? -64.399 29.468 21.094 1.00 38.59 229 GLY A N 1
ATOM 1762 C CA . GLY A 1 229 ? -63.667 29.035 19.905 1.00 38.59 229 GLY A CA 1
ATOM 1763 C C . GLY A 1 229 ? -64.001 29.679 18.559 1.00 38.59 229 GLY A C 1
ATOM 1764 O O . GLY A 1 229 ? -65.145 30.000 18.259 1.00 38.59 229 GLY A O 1
ATOM 1765 N N . GLN A 1 230 ? -62.995 29.696 17.681 1.00 32.59 230 GLN A N 1
ATOM 1766 C CA . GLN A 1 230 ? -63.200 29.700 16.237 1.00 32.59 230 GLN A CA 1
ATOM 1767 C C . GLN A 1 230 ? -61.959 29.176 15.502 1.00 32.59 230 GLN A C 1
ATOM 1769 O O . GLN A 1 230 ? -60.834 29.610 15.736 1.00 32.59 230 GLN A O 1
ATOM 1774 N N . ARG A 1 231 ? -62.190 28.232 14.581 1.00 42.38 231 ARG A N 1
ATOM 1775 C CA . ARG A 1 231 ? -61.281 27.879 13.483 1.00 42.38 231 ARG A CA 1
ATOM 1776 C C . ARG A 1 231 ? -60.892 29.150 12.728 1.00 42.38 231 ARG A C 1
ATOM 1778 O O . ARG A 1 231 ? -61.774 29.752 12.125 1.00 42.38 231 ARG A O 1
ATOM 1785 N N . GLN A 1 232 ? -59.602 29.450 12.623 1.00 35.28 232 GLN A N 1
ATOM 1786 C CA . GLN A 1 232 ? -59.068 30.229 11.508 1.00 35.28 232 GLN A CA 1
ATOM 1787 C C . GLN A 1 232 ? -57.716 29.664 11.075 1.00 35.28 232 GLN A C 1
ATOM 1789 O O . GLN A 1 232 ? -56.759 29.589 11.838 1.00 35.28 232 GLN A O 1
ATOM 1794 N N . ALA A 1 233 ? -57.693 29.228 9.818 1.00 44.66 233 ALA A N 1
ATOM 1795 C CA . ALA A 1 233 ? -56.500 28.889 9.076 1.00 44.66 233 ALA A CA 1
ATOM 1796 C C . ALA A 1 233 ? -55.722 30.176 8.785 1.00 44.66 233 ALA A C 1
ATOM 1798 O O . ALA A 1 233 ? -56.144 30.989 7.962 1.00 44.66 233 ALA A O 1
ATOM 1799 N N . THR A 1 234 ? -54.577 30.354 9.434 1.00 33.47 234 THR A N 1
ATOM 1800 C CA . THR A 1 234 ? -53.589 31.358 9.046 1.00 33.47 234 THR A CA 1
ATOM 1801 C C . THR A 1 234 ? -52.528 30.703 8.171 1.00 33.47 234 THR A C 1
ATOM 1803 O O . THR A 1 234 ? -51.792 29.808 8.580 1.00 33.47 234 THR A O 1
ATOM 1806 N N . LYS A 1 235 ? -52.506 31.159 6.913 1.00 35.81 235 LYS A N 1
ATOM 1807 C CA . LYS A 1 235 ? -51.447 30.963 5.920 1.00 35.81 235 LYS A CA 1
ATOM 1808 C C . LYS A 1 235 ? -50.077 31.153 6.572 1.00 35.81 235 LYS A C 1
ATOM 1810 O O . LYS A 1 235 ? -49.676 32.279 6.853 1.00 35.81 235 LYS A O 1
ATOM 1815 N N . ILE A 1 236 ? -49.352 30.057 6.753 1.00 39.06 236 ILE A N 1
ATOM 1816 C CA . ILE A 1 236 ? -47.926 30.091 7.064 1.00 39.06 236 ILE A CA 1
ATOM 1817 C C . ILE A 1 236 ? -47.205 30.537 5.789 1.00 39.06 236 ILE A C 1
ATOM 1819 O O . ILE A 1 236 ? -47.346 29.923 4.730 1.00 39.06 236 ILE A O 1
ATOM 1823 N N . ALA A 1 237 ? -46.479 31.647 5.890 1.00 35.16 237 ALA A N 1
ATOM 1824 C CA . ALA A 1 237 ? -45.654 32.182 4.820 1.00 35.16 237 ALA A CA 1
ATOM 1825 C C . ALA A 1 237 ? -44.626 31.127 4.345 1.00 35.16 237 ALA A C 1
ATOM 1827 O O . ALA A 1 237 ? -43.933 30.538 5.178 1.00 35.16 237 ALA A O 1
ATOM 1828 N N . PRO A 1 238 ? -44.455 30.908 3.027 1.00 42.22 238 PRO A N 1
ATOM 1829 C CA . PRO A 1 238 ? -43.527 29.900 2.496 1.00 42.22 238 PRO A CA 1
ATOM 1830 C C . PRO A 1 238 ? -42.036 30.219 2.732 1.00 42.22 238 PRO A C 1
ATOM 1832 O O . PRO A 1 238 ? -41.181 29.377 2.467 1.00 42.22 238 PRO A O 1
ATOM 1835 N N . ASN A 1 239 ? -41.699 31.391 3.281 1.00 39.91 239 ASN A N 1
ATOM 1836 C CA . ASN A 1 239 ? -40.309 31.836 3.430 1.00 39.91 239 ASN A CA 1
ATOM 1837 C C . ASN A 1 239 ? -39.572 31.299 4.669 1.00 39.91 239 ASN A C 1
ATOM 1839 O O . ASN A 1 239 ? -38.352 31.413 4.725 1.00 39.91 239 ASN A O 1
ATOM 1843 N N . VAL A 1 240 ? -40.254 30.669 5.633 1.00 41.72 240 VAL A N 1
ATOM 1844 C CA . VAL A 1 240 ? -39.578 30.079 6.813 1.00 41.72 240 VAL A CA 1
ATOM 1845 C C . VAL A 1 240 ? -39.218 28.605 6.583 1.00 41.72 240 VAL A C 1
ATOM 1847 O O . VAL A 1 240 ? -38.189 28.129 7.058 1.00 41.72 240 VAL A O 1
ATOM 1850 N N . VAL A 1 241 ? -39.991 27.891 5.759 1.00 43.12 241 VAL A N 1
ATOM 1851 C CA . VAL A 1 241 ? -39.703 26.487 5.407 1.00 43.12 241 VAL A CA 1
ATOM 1852 C C . VAL A 1 241 ? -38.507 26.385 4.449 1.00 43.12 241 VAL A C 1
ATOM 1854 O O . VAL A 1 241 ? -37.723 25.444 4.553 1.00 43.12 241 VAL A O 1
ATOM 1857 N N . GLY A 1 242 ? -38.291 27.393 3.596 1.00 34.16 242 GLY A N 1
ATOM 1858 C CA . GLY A 1 242 ? -37.094 27.483 2.752 1.00 34.16 242 GLY A CA 1
ATOM 1859 C C . GLY A 1 242 ? -35.796 27.657 3.550 1.00 34.16 242 GLY A C 1
ATOM 1860 O O . GLY A 1 242 ? -34.788 27.051 3.212 1.00 34.16 242 GLY A O 1
ATOM 1861 N N . LEU A 1 243 ? -35.814 28.404 4.659 1.00 39.94 243 LEU A N 1
ATOM 1862 C CA . LEU A 1 243 ? -34.622 28.624 5.491 1.00 39.94 243 LEU A CA 1
ATOM 1863 C C . LEU A 1 243 ? -34.264 27.415 6.366 1.00 39.94 243 LEU A C 1
ATOM 1865 O O . LEU A 1 243 ? -33.084 27.167 6.603 1.00 39.94 243 LEU A O 1
ATOM 1869 N N . ILE A 1 244 ? -35.246 26.616 6.791 1.00 43.69 244 ILE A N 1
ATOM 1870 C CA . ILE A 1 244 ? -34.989 25.373 7.539 1.00 43.69 244 ILE A CA 1
ATOM 1871 C C . ILE A 1 244 ? -34.527 24.251 6.591 1.00 43.69 244 ILE A C 1
ATOM 1873 O O . ILE A 1 244 ? -33.635 23.482 6.950 1.00 43.69 244 ILE A O 1
ATOM 1877 N N . ALA A 1 245 ? -35.038 24.206 5.353 1.00 37.50 245 ALA A N 1
ATOM 1878 C CA . ALA A 1 245 ? -34.554 23.280 4.325 1.00 37.50 245 ALA A CA 1
ATOM 1879 C C . ALA A 1 245 ? -33.116 23.605 3.871 1.00 37.50 245 ALA A C 1
ATOM 1881 O O . ALA A 1 245 ? -32.300 22.693 3.733 1.00 37.50 245 ALA A O 1
ATOM 1882 N N . SER A 1 246 ? -32.758 24.890 3.754 1.00 34.44 246 SER A N 1
ATOM 1883 C CA . SER A 1 246 ? -31.379 25.310 3.462 1.00 34.44 246 SER A CA 1
ATOM 1884 C C . SER A 1 246 ? -30.421 25.050 4.630 1.00 34.44 246 SER A C 1
ATOM 1886 O O . SER A 1 246 ? -29.280 24.649 4.415 1.00 34.44 246 SER A O 1
ATOM 1888 N N . ARG A 1 247 ? -30.879 25.178 5.885 1.00 35.47 247 ARG A N 1
ATOM 1889 C CA . ARG A 1 247 ? -30.052 24.896 7.076 1.00 35.47 247 ARG A CA 1
ATOM 1890 C C . ARG A 1 247 ? -29.851 23.395 7.334 1.00 35.47 247 ARG A C 1
ATOM 1892 O O . ARG A 1 247 ? -28.872 23.015 7.970 1.00 35.47 247 ARG A O 1
ATOM 1899 N N . GLY A 1 248 ? -30.738 22.546 6.809 1.00 31.53 248 GLY A N 1
ATOM 1900 C CA . GLY A 1 248 ? -30.595 21.086 6.815 1.00 31.53 248 GLY A CA 1
ATOM 1901 C C . GLY A 1 248 ? -29.655 20.543 5.730 1.00 31.53 248 GLY A C 1
ATOM 1902 O O . GLY A 1 248 ? -29.044 19.498 5.932 1.00 31.53 248 GLY A O 1
ATOM 1903 N N . GLN A 1 249 ? -29.485 21.261 4.613 1.00 32.69 249 GLN A N 1
ATOM 1904 C CA . GLN A 1 249 ? -28.569 20.876 3.527 1.00 32.69 249 GLN A CA 1
ATOM 1905 C C . GLN A 1 249 ? -27.181 21.534 3.611 1.00 32.69 249 GLN A C 1
ATOM 1907 O O . GLN A 1 249 ? -26.247 21.055 2.980 1.00 32.69 249 GLN A O 1
ATOM 1912 N N . GLN A 1 250 ? -26.986 22.541 4.467 1.00 30.89 250 GLN A N 1
ATOM 1913 C CA . GLN A 1 250 ? -25.657 23.089 4.793 1.00 30.89 250 GLN A CA 1
ATOM 1914 C C . GLN A 1 250 ? -24.966 22.410 5.990 1.00 30.89 250 GLN A C 1
ATOM 1916 O O . GLN A 1 250 ? -23.941 22.883 6.469 1.00 30.89 250 GLN A O 1
ATOM 1921 N N . LYS A 1 251 ? -25.491 21.263 6.445 1.00 30.34 251 LYS A N 1
ATOM 1922 C CA . LYS A 1 251 ? -24.787 20.288 7.302 1.00 30.34 251 LYS A CA 1
ATOM 1923 C C . LYS A 1 251 ? -24.374 19.013 6.550 1.00 30.34 251 LYS A C 1
ATOM 1925 O O . LYS A 1 251 ? -24.036 18.010 7.165 1.00 30.34 251 LYS A O 1
ATOM 1930 N N . THR A 1 252 ? -24.332 19.072 5.221 1.00 34.00 252 THR A N 1
ATOM 1931 C CA . THR A 1 252 ? -23.277 18.400 4.446 1.00 34.00 252 THR A CA 1
ATOM 1932 C C . THR A 1 252 ? -22.206 19.423 4.067 1.00 34.00 252 THR A C 1
ATOM 1934 O O . THR A 1 252 ? -21.665 19.401 2.967 1.00 34.00 252 THR A O 1
ATOM 1937 N N . ALA A 1 253 ? -21.931 20.376 4.964 1.00 32.94 253 ALA A N 1
ATOM 1938 C CA . ALA A 1 253 ? -20.607 20.962 5.019 1.00 32.94 253 ALA A CA 1
ATOM 1939 C C . ALA A 1 253 ? -19.654 19.798 5.276 1.00 32.94 253 ALA A C 1
ATOM 1941 O O . ALA A 1 253 ? -19.930 18.979 6.159 1.00 32.94 253 ALA A O 1
ATOM 1942 N N . ALA A 1 254 ? -18.617 19.702 4.445 1.00 38.50 254 ALA A N 1
ATOM 1943 C CA . ALA A 1 254 ? -17.441 18.892 4.690 1.00 38.50 254 ALA A CA 1
ATOM 1944 C C . ALA A 1 254 ? -17.245 18.757 6.201 1.00 38.50 254 ALA A C 1
ATOM 1946 O O . ALA A 1 254 ? -17.168 19.773 6.902 1.00 38.50 254 ALA A O 1
ATOM 1947 N N . ALA A 1 255 ? -17.259 17.516 6.703 1.00 35.22 255 ALA A N 1
ATOM 1948 C CA . ALA A 1 255 ? -16.703 17.264 8.023 1.00 35.22 255 ALA A CA 1
ATOM 1949 C C . ALA A 1 255 ? -15.386 18.044 8.049 1.00 35.22 255 ALA A C 1
ATOM 1951 O O . ALA A 1 255 ? -14.666 17.936 7.050 1.00 35.22 255 ALA A O 1
ATOM 1952 N N . PRO A 1 256 ? -15.147 18.910 9.053 1.00 36.81 256 PRO A N 1
ATOM 1953 C CA . PRO A 1 256 ? -13.920 19.681 9.088 1.00 36.81 256 PRO A CA 1
ATOM 1954 C C . PRO A 1 256 ? -12.823 18.660 8.864 1.00 36.81 256 PRO A C 1
ATOM 1956 O O . PRO A 1 256 ? -12.737 17.697 9.628 1.00 36.81 256 PRO A O 1
ATOM 1959 N N . GLU A 1 257 ? -12.104 18.793 7.746 1.00 43.78 257 GLU A N 1
ATOM 1960 C CA . GLU A 1 257 ? -10.843 18.105 7.565 1.00 43.78 257 GLU A CA 1
ATOM 1961 C C . GLU A 1 257 ? -10.115 18.435 8.853 1.00 43.78 257 GLU A C 1
ATOM 1963 O O . GLU A 1 257 ? -9.791 19.595 9.104 1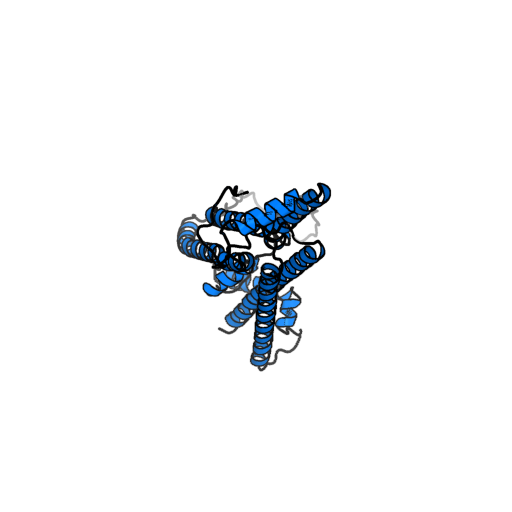.00 43.78 257 GLU A O 1
ATOM 1968 N N . THR A 1 258 ? -10.049 17.472 9.768 1.00 48.78 258 THR A N 1
ATOM 1969 C CA . THR A 1 258 ? -9.327 17.612 11.017 1.00 48.78 258 THR A CA 1
ATOM 1970 C C . THR A 1 258 ? -7.919 17.882 10.560 1.00 48.78 258 THR A C 1
ATOM 1972 O O . THR A 1 258 ? -7.276 16.903 10.190 1.00 48.78 258 THR A O 1
ATOM 1975 N N . GLU A 1 259 ? -7.531 19.165 10.462 1.00 55.97 259 GLU A N 1
ATOM 1976 C CA . GLU A 1 259 ? -6.393 19.619 9.661 1.00 55.97 259 GLU A CA 1
ATOM 1977 C C . GLU A 1 259 ? -5.258 18.644 9.899 1.00 55.97 259 GLU A C 1
ATOM 1979 O O . GLU A 1 259 ? -4.690 18.566 11.002 1.00 55.97 259 GLU A O 1
ATOM 1984 N N . GLU A 1 260 ? -5.048 17.767 8.914 1.00 65.50 260 GLU A N 1
ATOM 1985 C CA . GLU A 1 260 ? -4.070 16.720 9.082 1.00 65.50 260 GLU A CA 1
ATOM 1986 C C . GLU A 1 260 ? -2.761 17.451 9.287 1.00 65.50 260 GLU A C 1
ATOM 1988 O O . GLU A 1 260 ? -2.393 18.330 8.508 1.00 65.50 260 GLU A O 1
ATOM 1993 N N . TRP A 1 261 ? -2.091 17.141 10.393 1.00 79.12 261 TRP A N 1
ATOM 1994 C CA . TRP A 1 261 ? -0.923 17.900 10.795 1.00 79.12 261 TRP A CA 1
ATOM 1995 C C . TRP A 1 261 ? 0.057 17.960 9.620 1.00 79.12 261 TRP A C 1
ATOM 1997 O O . TRP A 1 261 ? 0.433 16.908 9.102 1.00 79.12 261 TRP A O 1
ATOM 2007 N N . TRP A 1 262 ? 0.448 19.164 9.190 1.00 83.62 262 TRP A N 1
ATOM 2008 C CA . TRP A 1 262 ? 1.171 19.387 7.927 1.00 83.62 262 TRP A CA 1
ATOM 2009 C C . TRP A 1 262 ? 2.425 18.508 7.773 1.00 83.62 262 TRP A C 1
ATOM 2011 O O . TRP A 1 262 ? 2.797 18.131 6.665 1.00 83.62 262 TRP A O 1
ATOM 2021 N N . ILE A 1 263 ? 3.063 18.121 8.885 1.00 85.81 263 ILE A N 1
ATOM 2022 C CA . ILE A 1 263 ? 4.210 17.201 8.888 1.00 85.81 263 ILE A CA 1
ATOM 2023 C C . ILE A 1 263 ? 3.809 15.809 8.394 1.00 85.81 263 ILE A C 1
ATOM 2025 O O . ILE A 1 263 ? 4.536 15.193 7.620 1.00 85.81 263 ILE A O 1
ATOM 2029 N N . THR A 1 264 ? 2.649 15.311 8.812 1.00 83.94 264 THR A N 1
ATOM 2030 C CA . THR A 1 264 ? 2.094 14.034 8.352 1.00 83.94 264 THR A CA 1
ATOM 2031 C C . THR A 1 264 ? 1.844 14.074 6.848 1.00 83.94 264 THR A C 1
ATOM 2033 O O . THR A 1 264 ? 2.254 13.152 6.142 1.00 83.94 264 THR A O 1
ATOM 2036 N N . GLN A 1 265 ? 1.256 15.166 6.349 1.00 85.56 265 GLN A N 1
ATOM 2037 C CA . GLN A 1 265 ? 1.047 15.374 4.915 1.00 85.56 265 GLN A CA 1
ATOM 2038 C C . GLN A 1 265 ? 2.380 15.407 4.158 1.00 85.56 265 GLN A C 1
ATOM 2040 O O . GLN A 1 265 ? 2.527 14.732 3.142 1.00 85.56 265 GLN A O 1
ATOM 2045 N N . LEU A 1 266 ? 3.388 16.111 4.684 1.00 87.25 266 LEU A N 1
ATOM 2046 C CA . LEU A 1 266 ? 4.724 16.172 4.090 1.00 87.25 266 LEU A CA 1
ATOM 2047 C C . LEU A 1 266 ? 5.405 14.794 4.050 1.00 87.25 266 LEU A C 1
ATOM 2049 O O . LEU A 1 266 ? 6.039 14.446 3.055 1.00 87.25 266 LEU A O 1
ATOM 2053 N N . ILE A 1 267 ? 5.265 13.995 5.110 1.00 89.25 267 ILE A N 1
ATOM 2054 C CA . ILE A 1 267 ? 5.809 12.635 5.193 1.00 89.25 267 ILE A CA 1
ATOM 2055 C C . ILE A 1 267 ? 5.161 11.725 4.140 1.00 89.25 267 ILE A C 1
ATOM 2057 O O . ILE A 1 267 ? 5.869 10.988 3.450 1.00 89.25 267 ILE A O 1
ATOM 2061 N N . TRP A 1 268 ? 3.835 11.784 3.983 1.00 86.44 268 TRP A N 1
ATOM 2062 C CA . TRP A 1 268 ? 3.137 11.040 2.933 1.00 86.44 268 TRP A CA 1
ATOM 2063 C C . TRP A 1 268 ? 3.502 11.544 1.537 1.00 86.44 268 TRP A C 1
ATOM 2065 O O . TRP A 1 268 ? 3.768 10.728 0.660 1.00 86.44 268 TRP A O 1
ATOM 2075 N N . ALA A 1 269 ? 3.613 12.857 1.333 1.00 87.31 269 ALA A N 1
ATOM 2076 C CA . ALA A 1 269 ? 4.043 13.441 0.064 1.00 87.31 269 ALA A CA 1
ATOM 2077 C C . ALA A 1 269 ? 5.452 12.974 -0.329 1.00 87.31 269 ALA A C 1
ATOM 2079 O O . ALA A 1 269 ? 5.662 12.505 -1.448 1.00 87.31 269 ALA A O 1
ATOM 2080 N N . LEU A 1 270 ? 6.409 13.021 0.606 1.00 90.38 270 LEU A N 1
ATOM 2081 C CA . LEU A 1 270 ? 7.756 12.496 0.388 1.00 90.38 270 LEU A CA 1
ATOM 2082 C C . LEU A 1 270 ? 7.713 11.002 0.077 1.00 90.38 270 LEU A C 1
ATOM 2084 O O . LEU A 1 270 ? 8.431 10.544 -0.814 1.00 90.38 270 LEU A O 1
ATOM 2088 N N . TYR A 1 271 ? 6.851 10.258 0.777 1.00 90.25 271 TYR A N 1
ATOM 2089 C CA . TYR A 1 271 ? 6.621 8.863 0.464 1.00 90.25 271 TYR A CA 1
ATOM 2090 C C . TYR A 1 271 ? 6.185 8.740 -1.019 1.00 90.25 271 TYR A C 1
ATOM 2092 O O . TYR A 1 271 ? 6.910 8.189 -1.843 1.00 90.25 271 TYR A O 1
ATOM 2100 N N . TYR A 1 272 ? 5.094 9.361 -1.449 1.00 88.38 272 TYR A N 1
ATOM 2101 C CA . TYR A 1 272 ? 4.638 9.264 -2.842 1.00 88.38 272 TYR A CA 1
ATOM 2102 C C . TYR A 1 272 ? 5.671 9.670 -3.899 1.00 88.38 272 TYR A C 1
ATOM 2104 O O . TYR A 1 272 ? 5.766 9.013 -4.940 1.00 88.38 272 TYR A O 1
ATOM 2112 N N . ILE A 1 273 ? 6.484 10.694 -3.629 1.00 89.00 273 ILE A N 1
ATOM 2113 C CA . ILE A 1 273 ? 7.579 11.105 -4.517 1.00 89.00 273 ILE A CA 1
ATOM 2114 C C . ILE A 1 273 ? 8.596 9.971 -4.674 1.00 89.00 273 ILE A C 1
ATOM 2116 O O . ILE A 1 273 ? 8.944 9.613 -5.799 1.00 89.00 273 ILE A O 1
ATOM 2120 N N . ILE A 1 274 ? 9.040 9.358 -3.572 1.00 90.38 274 ILE A N 1
ATOM 2121 C CA . ILE A 1 274 ? 9.987 8.235 -3.618 1.00 90.38 274 ILE A CA 1
ATOM 2122 C C . ILE A 1 274 ? 9.376 7.051 -4.378 1.00 90.38 274 ILE A C 1
ATOM 2124 O O . ILE A 1 274 ? 10.040 6.474 -5.238 1.00 90.38 274 ILE A O 1
ATOM 2128 N N . GLY A 1 275 ? 8.106 6.722 -4.128 1.00 87.62 275 GLY A N 1
ATOM 2129 C CA . GLY A 1 275 ? 7.400 5.664 -4.856 1.00 87.62 275 GLY A CA 1
ATOM 2130 C C . GLY A 1 275 ? 7.336 5.925 -6.359 1.00 87.62 275 GLY A C 1
ATOM 2131 O O . GLY A 1 275 ? 7.642 5.039 -7.156 1.00 87.62 275 GLY A O 1
ATOM 2132 N N . THR A 1 276 ? 7.020 7.158 -6.750 1.00 88.31 276 THR A N 1
ATOM 2133 C CA . THR A 1 276 ? 6.998 7.593 -8.154 1.00 88.31 276 THR A CA 1
ATOM 2134 C C . THR A 1 276 ? 8.379 7.442 -8.792 1.00 88.31 276 THR A C 1
ATOM 2136 O O . THR A 1 276 ? 8.502 6.886 -9.881 1.00 88.31 276 THR A O 1
ATOM 2139 N N . LEU A 1 277 ? 9.449 7.854 -8.106 1.00 87.50 277 LEU A N 1
ATOM 2140 C CA . LEU A 1 277 ? 10.824 7.700 -8.595 1.00 87.50 277 LEU A CA 1
ATOM 2141 C C . LEU A 1 277 ? 11.235 6.225 -8.741 1.00 87.50 277 LEU A C 1
ATOM 2143 O O . LEU A 1 277 ? 11.894 5.856 -9.713 1.00 87.50 277 LEU A O 1
ATOM 2147 N N . ILE A 1 278 ? 10.810 5.363 -7.813 1.00 86.38 278 ILE A N 1
ATOM 2148 C CA . ILE A 1 278 ? 11.079 3.922 -7.888 1.00 86.38 278 ILE A CA 1
ATOM 2149 C C . ILE A 1 278 ? 10.363 3.316 -9.098 1.00 86.38 278 ILE A C 1
ATOM 2151 O O . ILE A 1 278 ? 11.001 2.641 -9.903 1.00 86.38 278 ILE A O 1
ATOM 2155 N N . TYR A 1 279 ? 9.069 3.584 -9.273 1.00 86.06 279 TYR A N 1
ATOM 2156 C CA . TYR A 1 279 ? 8.299 3.014 -10.380 1.00 86.06 279 TYR A CA 1
ATOM 2157 C C . TYR A 1 279 ? 8.702 3.586 -11.749 1.00 86.06 279 TYR A C 1
ATOM 2159 O O . TYR A 1 279 ? 8.811 2.829 -12.710 1.00 86.06 279 TYR A O 1
ATOM 2167 N N . THR A 1 280 ? 8.996 4.888 -11.854 1.00 84.94 280 THR A N 1
ATOM 2168 C CA . THR A 1 280 ? 9.486 5.509 -13.108 1.00 84.94 280 THR A CA 1
ATOM 2169 C C . THR A 1 280 ? 10.829 4.933 -13.555 1.00 84.94 280 THR A C 1
ATOM 2171 O O . THR A 1 280 ? 11.118 4.893 -14.751 1.00 84.94 280 THR A O 1
ATOM 2174 N N . SER A 1 281 ? 11.643 4.427 -12.620 1.00 82.25 281 SER A N 1
ATOM 2175 C CA . SER A 1 281 ? 12.894 3.742 -12.954 1.00 82.25 281 SER A CA 1
ATOM 2176 C C . SER A 1 281 ? 12.692 2.427 -13.721 1.00 82.25 281 SER A C 1
ATOM 2178 O O . SER A 1 281 ? 13.637 1.905 -14.315 1.00 82.25 281 SER A O 1
ATOM 2180 N N . ILE A 1 282 ? 11.468 1.894 -13.752 1.00 82.25 282 ILE A N 1
ATOM 2181 C CA . ILE A 1 282 ? 11.073 0.704 -14.509 1.00 82.25 282 ILE A CA 1
ATOM 2182 C C . ILE A 1 282 ? 10.569 1.150 -15.892 1.00 82.25 282 ILE A C 1
ATOM 2184 O O . ILE A 1 282 ? 9.392 1.052 -16.219 1.00 82.25 282 ILE A O 1
ATOM 2188 N N . SER A 1 283 ? 11.463 1.704 -16.712 1.00 75.94 283 SER A N 1
ATOM 2189 C CA . SER A 1 283 ? 11.092 2.369 -17.975 1.00 75.94 283 SER A CA 1
ATOM 2190 C C . SER A 1 283 ? 11.118 1.469 -19.213 1.00 75.94 283 SER A C 1
ATOM 2192 O O . SER A 1 283 ? 10.543 1.795 -20.244 1.00 75.94 283 SER A O 1
ATOM 2194 N N . THR A 1 284 ? 11.778 0.322 -19.136 1.00 77.19 284 THR A N 1
ATOM 2195 C CA . THR A 1 284 ? 12.120 -0.539 -20.284 1.00 77.19 284 THR A CA 1
ATOM 2196 C C . THR A 1 284 ? 11.346 -1.859 -20.277 1.00 77.19 284 THR A C 1
ATOM 2198 O O . THR A 1 284 ? 11.826 -2.880 -20.776 1.00 77.19 284 THR A O 1
ATOM 2201 N N . VAL A 1 285 ? 10.132 -1.843 -19.727 1.00 82.06 285 VAL A N 1
ATOM 2202 C CA . VAL A 1 285 ? 9.178 -2.955 -19.813 1.00 82.06 285 VAL A CA 1
ATOM 2203 C C . VAL A 1 285 ? 8.477 -2.981 -21.167 1.00 82.06 285 VAL A C 1
ATOM 2205 O O . VAL A 1 285 ? 8.315 -1.964 -21.836 1.00 82.06 285 VAL A O 1
ATOM 2208 N N . THR A 1 286 ? 8.079 -4.168 -21.602 1.00 86.81 286 THR A N 1
ATOM 2209 C CA . THR A 1 286 ? 7.178 -4.350 -22.745 1.00 86.81 286 THR A CA 1
ATOM 2210 C C . THR A 1 286 ? 5.744 -3.967 -22.369 1.00 86.81 286 THR A C 1
ATOM 2212 O O . THR A 1 286 ? 5.395 -3.897 -21.193 1.00 86.81 286 THR A O 1
ATOM 2215 N N . VAL A 1 287 ? 4.874 -3.764 -23.363 1.00 88.00 287 VAL A N 1
ATOM 2216 C CA . VAL A 1 287 ? 3.450 -3.451 -23.123 1.00 88.00 287 VAL A CA 1
ATOM 2217 C C . VAL A 1 287 ? 2.745 -4.566 -22.339 1.00 88.00 287 VAL A C 1
ATOM 2219 O O . VAL A 1 287 ? 1.937 -4.285 -21.458 1.00 88.00 287 VAL A O 1
ATOM 2222 N N . ILE A 1 288 ? 3.074 -5.831 -22.619 1.00 89.06 288 ILE A N 1
ATOM 2223 C CA . ILE A 1 288 ? 2.503 -6.984 -21.907 1.00 89.06 288 ILE A CA 1
ATOM 2224 C C . ILE A 1 288 ? 2.981 -6.998 -20.451 1.00 89.06 288 ILE A C 1
ATOM 2226 O O . ILE A 1 288 ? 2.174 -7.179 -19.545 1.00 89.06 288 ILE A O 1
ATOM 2230 N N . GLU A 1 289 ? 4.270 -6.752 -20.208 1.00 89.25 289 GLU A N 1
ATOM 2231 C CA . GLU A 1 289 ? 4.805 -6.635 -18.846 1.00 89.25 289 GLU A CA 1
ATOM 2232 C C . GLU A 1 289 ? 4.162 -5.468 -18.092 1.00 89.25 289 GLU A C 1
ATOM 2234 O O . GLU A 1 289 ? 3.751 -5.645 -16.949 1.00 89.25 289 GLU A O 1
ATOM 2239 N N . LEU A 1 290 ? 4.007 -4.302 -18.732 1.00 89.88 290 LEU A N 1
ATOM 2240 C CA . LEU A 1 290 ? 3.311 -3.150 -18.154 1.00 89.88 290 LEU A CA 1
ATOM 2241 C C . LEU A 1 290 ? 1.876 -3.508 -17.749 1.00 89.88 290 LEU A C 1
ATOM 2243 O O . LEU A 1 290 ? 1.434 -3.147 -16.661 1.00 89.88 290 LEU A O 1
ATOM 2247 N N . PHE A 1 291 ? 1.150 -4.241 -18.595 1.00 92.00 291 PHE A N 1
ATOM 2248 C CA . PHE A 1 291 ? -0.195 -4.702 -18.262 1.00 92.00 291 PHE A CA 1
ATOM 2249 C C . PHE A 1 291 ? -0.195 -5.598 -17.016 1.00 92.00 291 PHE A C 1
ATOM 2251 O O . PHE A 1 291 ? -1.005 -5.393 -16.112 1.00 92.00 291 PHE A O 1
ATOM 2258 N N . VAL A 1 292 ? 0.744 -6.546 -16.924 1.00 92.94 292 VAL A N 1
ATOM 2259 C CA . VAL A 1 292 ? 0.890 -7.409 -15.742 1.00 92.94 292 VAL A CA 1
ATOM 2260 C C . VAL A 1 292 ? 1.216 -6.581 -14.493 1.00 92.94 292 VAL A C 1
ATOM 2262 O O . VAL A 1 292 ? 0.597 -6.807 -13.455 1.00 92.94 292 VAL A O 1
ATOM 2265 N N . TRP A 1 293 ? 2.110 -5.590 -14.591 1.00 92.00 293 TRP A N 1
ATOM 2266 C CA . TRP A 1 293 ? 2.396 -4.648 -13.502 1.00 92.00 293 TRP A CA 1
ATOM 2267 C C . TRP A 1 293 ? 1.125 -3.960 -13.006 1.00 92.00 293 TRP A C 1
ATOM 2269 O O . TRP A 1 293 ? 0.822 -4.022 -11.818 1.00 92.00 293 TRP A O 1
ATOM 2279 N N . VAL A 1 294 ? 0.342 -3.369 -13.911 1.00 91.88 294 VAL A N 1
ATOM 2280 C CA . VAL A 1 294 ? -0.901 -2.666 -13.560 1.00 91.88 294 VAL A CA 1
ATOM 2281 C C . VAL A 1 294 ? -1.902 -3.606 -12.883 1.00 91.88 294 VAL A C 1
ATOM 2283 O O . VAL A 1 294 ? -2.457 -3.257 -11.840 1.00 91.88 294 VAL A O 1
ATOM 2286 N N . VAL A 1 295 ? -2.114 -4.807 -13.431 1.00 94.44 295 VAL A N 1
ATOM 2287 C CA . VAL A 1 295 ? -3.057 -5.790 -12.873 1.00 94.44 295 VAL A CA 1
ATOM 2288 C C . VAL A 1 295 ? -2.622 -6.251 -11.484 1.00 94.44 295 VAL A C 1
ATOM 2290 O O . VAL A 1 295 ? -3.442 -6.284 -10.565 1.00 94.44 295 VAL A O 1
ATOM 2293 N N . VAL A 1 296 ? -1.341 -6.581 -11.302 1.00 94.31 296 VAL A N 1
ATOM 2294 C CA . VAL A 1 296 ? -0.822 -7.043 -10.009 1.00 94.31 296 VAL A CA 1
ATOM 2295 C C . VAL A 1 296 ? -0.829 -5.914 -8.981 1.00 94.31 296 VAL A C 1
ATOM 2297 O O . VAL A 1 296 ? -1.207 -6.150 -7.834 1.00 94.31 296 VAL A O 1
ATOM 2300 N N . SER A 1 297 ? -0.489 -4.682 -9.363 1.00 92.31 297 SER A N 1
ATOM 2301 C CA . SER A 1 297 ? -0.586 -3.526 -8.469 1.00 92.31 297 SER A CA 1
ATOM 2302 C C . SER A 1 297 ? -2.037 -3.267 -8.051 1.00 92.31 297 SER A C 1
ATOM 2304 O O . SER A 1 297 ? -2.303 -3.117 -6.859 1.00 92.31 297 SER A O 1
ATOM 2306 N N . PHE A 1 298 ? -2.996 -3.318 -8.984 1.00 92.62 298 PHE A N 1
ATOM 2307 C CA . PHE A 1 298 ? -4.420 -3.177 -8.662 1.00 92.62 298 PHE A CA 1
ATOM 2308 C C . PHE A 1 298 ? -4.903 -4.283 -7.713 1.00 92.62 298 PHE A C 1
ATOM 2310 O O . PHE A 1 298 ? -5.568 -3.997 -6.716 1.00 92.62 298 PHE A O 1
ATOM 2317 N N . ALA A 1 299 ? -4.521 -5.537 -7.973 1.00 94.62 299 ALA A N 1
ATOM 2318 C CA . ALA A 1 299 ? -4.835 -6.668 -7.103 1.00 94.62 299 ALA A CA 1
ATOM 2319 C C . ALA A 1 299 ? -4.228 -6.499 -5.699 1.00 94.62 299 ALA A C 1
ATOM 2321 O O . ALA A 1 299 ? -4.924 -6.692 -4.703 1.00 94.62 299 ALA A O 1
ATOM 2322 N N . THR A 1 300 ? -2.966 -6.067 -5.608 1.00 93.75 300 THR A N 1
ATOM 2323 C CA . THR A 1 300 ? -2.265 -5.805 -4.339 1.00 93.75 300 THR A CA 1
ATOM 2324 C C . THR A 1 300 ? -3.006 -4.748 -3.521 1.00 93.75 300 THR A C 1
ATOM 2326 O O . THR A 1 300 ? -3.287 -4.961 -2.341 1.00 93.75 300 THR A O 1
ATOM 2329 N N . THR A 1 301 ? -3.398 -3.634 -4.146 1.00 91.38 301 THR A N 1
ATOM 2330 C CA . THR A 1 301 ? -4.169 -2.575 -3.481 1.00 91.38 301 THR A CA 1
ATOM 2331 C C . THR A 1 301 ? -5.558 -3.058 -3.064 1.00 91.38 301 THR A C 1
ATOM 2333 O O . THR A 1 301 ? -5.983 -2.801 -1.936 1.00 91.38 301 THR A O 1
ATOM 2336 N N . ALA A 1 302 ? -6.262 -3.789 -3.932 1.00 91.31 302 ALA A N 1
ATOM 2337 C CA . ALA A 1 302 ? -7.593 -4.310 -3.642 1.00 91.31 302 ALA A CA 1
ATOM 2338 C C . ALA A 1 302 ? -7.574 -5.290 -2.458 1.00 91.31 302 ALA A C 1
ATOM 2340 O O . ALA A 1 302 ? -8.331 -5.112 -1.502 1.00 91.31 302 ALA A O 1
ATOM 2341 N N . PHE A 1 303 ? -6.681 -6.284 -2.475 1.00 94.44 303 PHE A N 1
ATOM 2342 C CA . PHE A 1 303 ? -6.542 -7.232 -1.369 1.00 94.44 303 PHE A CA 1
ATOM 2343 C C . PHE A 1 303 ? -6.046 -6.557 -0.094 1.00 94.44 303 PHE A C 1
ATOM 2345 O O . PHE A 1 303 ? -6.542 -6.887 0.981 1.00 94.44 303 PHE A O 1
ATOM 2352 N N . GLY A 1 304 ? -5.146 -5.575 -0.194 1.00 93.06 304 GLY A N 1
ATOM 2353 C CA . GLY A 1 304 ? -4.685 -4.805 0.957 1.00 93.06 304 GLY A CA 1
ATOM 2354 C C . GLY A 1 304 ? -5.825 -4.058 1.653 1.00 93.06 304 GLY A C 1
ATOM 2355 O O . GLY A 1 304 ? -6.021 -4.206 2.860 1.00 93.06 304 GLY A O 1
ATOM 2356 N N . ARG A 1 305 ? -6.654 -3.341 0.888 1.00 90.88 305 ARG A N 1
ATOM 2357 C CA . ARG A 1 305 ? -7.826 -2.631 1.426 1.00 90.88 305 ARG A CA 1
ATOM 2358 C C . ARG A 1 305 ? -8.884 -3.589 1.972 1.00 90.88 305 ARG A C 1
ATOM 2360 O O . ARG A 1 305 ? -9.436 -3.346 3.043 1.00 90.88 305 ARG A O 1
ATOM 2367 N N . LEU A 1 306 ? -9.160 -4.697 1.282 1.00 91.06 306 LEU A N 1
ATOM 2368 C CA . LEU A 1 306 ? -10.091 -5.719 1.777 1.00 91.06 306 LEU A CA 1
ATOM 2369 C C . LEU A 1 306 ? -9.597 -6.353 3.082 1.00 91.06 306 LEU A C 1
ATOM 2371 O O . LEU A 1 306 ? -10.403 -6.606 3.982 1.00 91.06 306 LEU A O 1
ATOM 2375 N N . LEU A 1 307 ? -8.288 -6.587 3.203 1.00 93.25 307 LEU A N 1
ATOM 2376 C CA . LEU A 1 307 ? -7.667 -7.115 4.412 1.00 93.25 307 LEU A CA 1
ATOM 2377 C C . LEU A 1 307 ? -7.817 -6.131 5.576 1.00 93.25 307 LEU A C 1
ATOM 2379 O O . LEU A 1 307 ? -8.286 -6.526 6.641 1.00 93.25 307 LEU A O 1
ATOM 2383 N N . ALA A 1 308 ? -7.503 -4.851 5.368 1.00 92.50 308 ALA A N 1
ATOM 2384 C CA . ALA A 1 308 ? -7.668 -3.824 6.396 1.00 92.50 308 ALA A CA 1
ATOM 2385 C C . ALA A 1 308 ? -9.135 -3.618 6.803 1.00 92.50 308 ALA A C 1
ATOM 2387 O O . ALA A 1 308 ? -9.438 -3.563 7.993 1.00 92.50 308 ALA A O 1
ATOM 2388 N N . PHE A 1 309 ? -10.067 -3.622 5.847 1.00 90.75 309 PHE A N 1
ATOM 2389 C CA . PHE A 1 309 ? -11.500 -3.587 6.145 1.00 90.75 309 PHE A CA 1
ATOM 2390 C C . PHE A 1 309 ? -11.941 -4.797 6.984 1.00 90.75 309 PHE A C 1
ATOM 2392 O O . PHE A 1 309 ? -12.714 -4.659 7.934 1.00 90.75 309 PHE A O 1
ATOM 2399 N N . SER A 1 310 ? -11.423 -5.986 6.662 1.00 89.94 310 SER A N 1
ATOM 2400 C CA . SER A 1 310 ? -11.710 -7.217 7.406 1.00 89.94 310 SER A CA 1
ATOM 2401 C C . SER A 1 310 ? -11.113 -7.189 8.816 1.00 89.94 310 SER A C 1
ATOM 2403 O O . SER A 1 310 ? -11.775 -7.627 9.755 1.00 89.94 310 SER A O 1
ATOM 2405 N N . LEU A 1 311 ? -9.914 -6.620 8.995 1.00 91.88 311 LEU A N 1
ATOM 2406 C CA . LEU A 1 311 ? -9.318 -6.384 10.315 1.00 91.88 311 LEU A CA 1
ATOM 2407 C C . LEU A 1 311 ? -10.210 -5.476 11.165 1.00 91.88 311 LEU A C 1
ATOM 2409 O O . LEU A 1 311 ? -10.593 -5.869 12.267 1.00 91.88 311 LEU A O 1
ATOM 2413 N N . CYS A 1 312 ? -10.609 -4.314 10.640 1.00 90.44 312 CYS A N 1
ATOM 2414 C CA . CYS A 1 312 ? -11.532 -3.401 11.319 1.00 90.44 312 CYS A CA 1
ATOM 2415 C C . CYS A 1 312 ? -12.823 -4.114 11.743 1.00 90.44 312 CYS A C 1
ATOM 2417 O O . CYS A 1 312 ? -13.263 -3.981 12.882 1.00 90.44 312 CYS A O 1
ATOM 2419 N N . MET A 1 313 ? -13.393 -4.936 10.860 1.00 86.88 313 MET A N 1
ATOM 2420 C CA . MET A 1 313 ? -14.617 -5.686 11.141 1.00 86.88 313 MET A CA 1
ATOM 2421 C C . MET A 1 313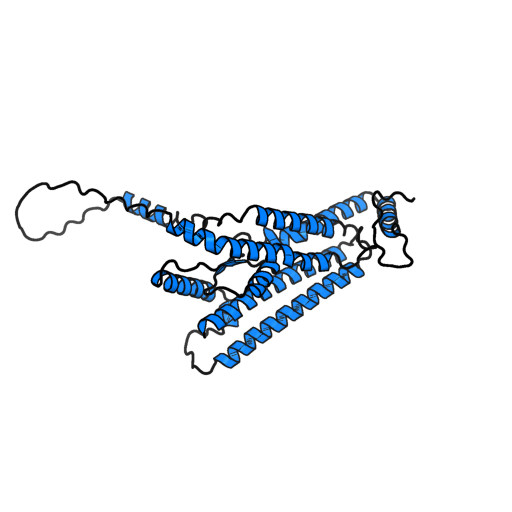 ? -14.453 -6.723 12.263 1.00 86.88 313 MET A C 1
ATOM 2423 O O . MET A 1 313 ? -15.362 -6.893 13.078 1.00 86.88 313 MET A O 1
ATOM 2427 N N . VAL A 1 314 ? -13.321 -7.433 12.312 1.00 87.94 314 VAL A N 1
ATOM 2428 C CA . VAL A 1 314 ? -13.027 -8.407 13.377 1.00 87.94 314 VAL A CA 1
ATOM 2429 C C . VAL A 1 314 ? -12.894 -7.703 14.727 1.00 87.94 314 VAL A C 1
ATOM 2431 O O . VAL A 1 314 ? -13.441 -8.184 15.720 1.00 87.94 314 VAL A O 1
ATOM 2434 N N . TYR A 1 315 ? -12.227 -6.549 14.763 1.00 88.25 315 TYR A N 1
ATOM 2435 C CA . TYR A 1 315 ? -12.073 -5.763 15.988 1.00 88.25 315 TYR A CA 1
ATOM 2436 C C . TYR A 1 315 ? -13.390 -5.166 16.472 1.00 88.25 315 TYR A C 1
ATOM 2438 O O . TYR A 1 315 ? -13.714 -5.296 17.648 1.00 88.25 315 TYR A O 1
ATOM 2446 N N . GLU A 1 316 ? -14.188 -4.624 15.559 1.00 85.44 316 GLU A N 1
ATOM 2447 C CA . GLU A 1 316 ? -15.536 -4.124 15.833 1.00 85.44 316 GLU A CA 1
ATOM 2448 C C . GLU A 1 316 ? -16.487 -5.238 16.315 1.00 85.44 316 GLU A C 1
ATOM 2450 O O . GLU A 1 316 ? -17.393 -5.013 17.112 1.00 85.44 316 GLU A O 1
ATOM 2455 N N . ALA A 1 317 ? -16.306 -6.478 15.853 1.00 80.56 317 ALA A N 1
ATOM 2456 C CA . ALA A 1 317 ? -17.069 -7.612 16.371 1.00 80.56 317 ALA A CA 1
ATOM 2457 C C . ALA A 1 317 ? -16.618 -8.019 17.783 1.00 80.56 317 ALA A C 1
ATOM 2459 O O . ALA A 1 317 ? -17.446 -8.444 18.586 1.00 80.56 317 ALA A O 1
ATOM 2460 N N . LYS A 1 318 ? -15.318 -7.904 18.080 1.00 83.31 318 LYS A N 1
ATOM 2461 C CA . LYS A 1 318 ? -14.751 -8.218 19.395 1.00 83.31 318 LYS A CA 1
ATOM 2462 C C . LYS A 1 318 ? -15.148 -7.179 20.444 1.00 83.31 318 LYS A C 1
ATOM 2464 O O . LYS A 1 318 ? -15.518 -7.581 21.540 1.00 83.31 318 LYS A O 1
ATOM 2469 N N . SER A 1 319 ? -15.113 -5.889 20.105 1.00 79.88 319 SER A N 1
ATOM 2470 C CA . SER A 1 319 ? -15.485 -4.793 21.014 1.00 79.88 319 SER A CA 1
ATOM 2471 C C . SER A 1 319 ? -16.933 -4.880 21.496 1.00 79.88 319 SER A C 1
ATOM 2473 O O . SER A 1 319 ? -17.223 -4.452 22.599 1.00 79.88 319 SER A O 1
ATOM 2475 N N . ARG A 1 320 ? -17.837 -5.475 20.709 1.00 69.75 320 ARG A N 1
ATOM 2476 C CA . ARG A 1 320 ? -19.246 -5.682 21.096 1.00 69.75 320 ARG A CA 1
ATOM 2477 C C . ARG A 1 320 ? -19.468 -6.776 22.135 1.00 69.75 320 ARG A C 1
ATOM 2479 O O . ARG A 1 320 ? -20.538 -6.818 22.730 1.00 69.75 320 ARG A O 1
ATOM 2486 N N . ASN A 1 321 ? -18.527 -7.708 22.256 1.00 67.50 321 ASN A N 1
ATOM 2487 C CA . ASN A 1 321 ? -18.643 -8.861 23.150 1.00 67.50 321 ASN A CA 1
ATOM 2488 C C . ASN A 1 321 ? -17.829 -8.689 24.441 1.00 67.50 321 ASN A C 1
ATOM 2490 O O . ASN A 1 321 ? -17.879 -9.578 25.289 1.00 67.50 321 ASN A O 1
ATOM 2494 N N . ALA A 1 322 ? -17.026 -7.625 24.524 1.00 60.31 322 ALA A N 1
ATOM 2495 C CA . ALA A 1 322 ? -16.240 -7.249 25.692 1.00 60.31 322 ALA A CA 1
ATOM 2496 C C . ALA A 1 322 ? -17.050 -6.277 26.553 1.00 60.31 322 ALA A C 1
ATOM 2498 O O . ALA A 1 322 ? -16.949 -6.403 27.790 1.00 60.31 322 ALA A O 1
#